Protein AF-M1ELS6-F1 (afdb_monomer_lite)

Secondary structure (DSSP, 8-state):
-HHHHHHHHHHHHHHHHHHHHHHHHHHHHHS-HHHHHHHHHHHHHHTTSS----HHHHHHHH-GGGSPPPHHHHHHHHHTTHHHHHHHHHHHHHHHHHHHHHHHHTT----S---TT---GGG-HHHHHHHHHHHHHHHHHHH-GGGHHHHHHHHHHHHHHHHH-HHHHHHHHHHTTPPPPPHHHHHHIIIIIHHHHHHHHHHHHHHHHHHHHHHHHHHTT-GGGS--

Organism: Mustela putorius furo (NCBI:txid9669)

Foldseek 3Di:
DPVVVVVVVVVVVVVVVVVVVVVVVVCPVVPPVVVVVLVVVLVCVLVVVDDDPDPVSVVQAPDQQQAFADPVVVVVCVVVVLVVLLVVLLVLLVVLLVVVVVCVVVPPPPPDDPPVLPLRNNVDVVSVVLSVVLVVLVVVNRRGVNSCVVNVVSSVVSSLCCQQPLSSVSSVCVVVVHDDDDSVVSNCCSNPVVVVVVVVVCCVPCVVVVVVVVVVVVVVVDPVVPPD

InterPro domains:
  IPR018732 Dpy-19/Dpy-19-like [PF10034] (4-228)
  IPR018732 Dpy-19/Dpy-19-like [PTHR31488] (3-228)

pLDDT: mean 77.69, std 12.91, range [38.34, 93.06]

Radius of gyration: 23.91 Å; chains: 1; bounding box: 49×48×74 Å

Sequence (228 aa):
GTFIAKIMKVINFYLVCTLTVTLNIIMKMFVPHRENGHMLKFLEVKFGLNMTKNFTMNWLLCQESLQAPSQDFFLRLTQSSLLPFYILVLIICFLSMMQVIFRRIGGKSLKETITLEDGRIGGRPEIIYHVIHTILLGSLAMVIEGLKYLWTPYVCMLAAFGVCSPELWMTLFKWLRLRTVHPVLLALILSMAVPTIIGLSLWKEFFPRLMTELMELQEFYDPDTVEL

Structure (mmCIF, N/CA/C/O backbone):
data_AF-M1ELS6-F1
#
_entry.id   AF-M1ELS6-F1
#
loop_
_atom_site.group_PDB
_atom_site.id
_atom_site.type_symbol
_atom_site.label_atom_id
_atom_site.label_alt_id
_atom_site.label_comp_id
_atom_site.label_asym_id
_atom_site.label_entity_id
_atom_site.label_seq_id
_atom_site.pdbx_PDB_ins_code
_atom_site.Cartn_x
_atom_site.Cartn_y
_atom_site.Cartn_z
_atom_site.occupancy
_atom_site.B_iso_or_equiv
_atom_site.auth_seq_id
_atom_site.auth_comp_id
_atom_site.auth_asym_id
_atom_site.auth_atom_id
_atom_site.pdbx_PDB_model_num
ATOM 1 N N . GLY A 1 1 ? -18.304 -28.435 24.000 1.00 55.16 1 GLY A N 1
ATOM 2 C CA . GLY A 1 1 ? -18.075 -27.446 22.921 1.00 55.16 1 GLY A CA 1
ATOM 3 C C . GLY A 1 1 ? -16.609 -27.197 22.560 1.00 55.16 1 GLY A C 1
ATOM 4 O O . GLY A 1 1 ? -16.319 -26.943 21.401 1.00 55.16 1 GLY A O 1
ATOM 5 N N . THR A 1 2 ? -15.660 -27.254 23.501 1.00 68.56 2 THR A N 1
ATOM 6 C CA . THR A 1 2 ? -14.260 -26.813 23.293 1.00 68.56 2 THR A CA 1
ATOM 7 C C . THR A 1 2 ? -13.366 -27.798 22.530 1.00 68.56 2 THR A C 1
ATOM 9 O O . THR A 1 2 ? -12.442 -27.368 21.841 1.00 68.56 2 THR A O 1
ATOM 12 N N . PHE A 1 3 ? -13.632 -29.105 22.616 1.00 69.25 3 PHE A N 1
ATOM 13 C CA . PHE A 1 3 ? -12.837 -30.138 21.938 1.00 69.25 3 PHE A CA 1
ATOM 14 C C . PHE A 1 3 ? -13.087 -30.170 20.423 1.00 69.25 3 PHE A C 1
ATOM 16 O O . PHE A 1 3 ? -12.142 -30.095 19.644 1.00 69.25 3 PHE A O 1
ATOM 23 N N . ILE A 1 4 ? -14.359 -30.140 20.009 1.00 74.00 4 ILE A N 1
ATOM 24 C CA . ILE A 1 4 ? -14.763 -30.068 18.594 1.00 74.00 4 ILE A CA 1
ATOM 25 C C . ILE A 1 4 ? -14.190 -28.808 17.927 1.00 74.00 4 ILE A C 1
ATOM 27 O O . ILE A 1 4 ? -13.657 -28.882 16.827 1.00 74.00 4 ILE A O 1
ATOM 31 N N . ALA A 1 5 ? -14.193 -27.662 18.617 1.00 69.88 5 ALA A N 1
ATOM 32 C CA . ALA A 1 5 ? -13.607 -26.425 18.096 1.00 69.88 5 ALA A CA 1
ATOM 33 C C . ALA A 1 5 ? -12.074 -26.492 17.927 1.00 69.88 5 ALA A C 1
ATOM 35 O O . ALA A 1 5 ? -11.528 -25.884 17.005 1.00 69.88 5 ALA A O 1
ATOM 36 N N . LYS A 1 6 ? -11.364 -27.224 18.798 1.00 73.00 6 LYS A N 1
ATOM 37 C CA . LYS A 1 6 ? -9.922 -27.477 18.636 1.00 73.00 6 LYS A CA 1
ATOM 38 C C . LYS A 1 6 ? -9.659 -28.420 17.463 1.00 73.00 6 LYS A C 1
ATOM 40 O O . LYS A 1 6 ? -8.789 -28.122 16.653 1.00 73.00 6 LYS A O 1
ATOM 45 N N . ILE A 1 7 ? -10.449 -29.485 17.330 1.00 79.94 7 ILE A N 1
ATOM 46 C CA . ILE A 1 7 ? -10.353 -30.424 16.207 1.00 79.94 7 ILE A CA 1
ATOM 47 C C . ILE A 1 7 ? -10.625 -29.719 14.877 1.00 79.94 7 ILE A C 1
ATOM 49 O O . ILE A 1 7 ? -9.824 -29.843 13.960 1.00 79.94 7 ILE A O 1
ATOM 53 N N . MET A 1 8 ? -11.668 -28.893 14.788 1.00 74.31 8 MET A N 1
ATOM 54 C CA . MET A 1 8 ? -11.986 -28.136 13.571 1.00 74.31 8 MET A CA 1
ATOM 55 C C . MET A 1 8 ? -10.859 -27.185 13.149 1.00 74.31 8 MET A C 1
ATOM 57 O O . MET A 1 8 ? -10.601 -27.040 11.960 1.00 74.31 8 MET A O 1
ATOM 61 N N . LYS A 1 9 ? -10.142 -26.564 14.097 1.00 73.62 9 LYS A N 1
ATOM 62 C CA . LYS A 1 9 ? -8.973 -25.722 13.782 1.00 73.62 9 LYS A CA 1
ATOM 63 C C . LYS A 1 9 ? -7.795 -26.533 13.259 1.00 73.62 9 LYS A C 1
ATOM 65 O O . LYS A 1 9 ? -7.118 -26.078 12.345 1.00 73.62 9 LYS A O 1
ATOM 70 N N . VAL A 1 10 ? -7.564 -27.714 13.827 1.00 78.62 10 VAL A N 1
ATOM 71 C CA . VAL A 1 10 ? -6.519 -28.634 13.366 1.00 78.62 10 VAL A CA 1
ATOM 72 C C . VAL A 1 10 ? -6.860 -29.149 11.969 1.00 78.62 10 VAL A C 1
ATOM 74 O O . VAL A 1 10 ? -6.021 -29.065 11.082 1.00 78.62 10 VAL A O 1
ATOM 77 N N . ILE A 1 11 ? -8.106 -29.570 11.735 1.00 84.50 11 ILE A N 1
ATOM 78 C CA . ILE A 1 11 ? -8.593 -29.982 10.413 1.00 84.50 11 ILE A CA 1
ATOM 79 C C . ILE A 1 11 ? -8.448 -28.841 9.406 1.00 84.50 11 ILE A C 1
ATOM 81 O O . ILE A 1 11 ? -7.937 -29.071 8.319 1.00 84.50 11 ILE A O 1
ATOM 85 N N . ASN A 1 12 ? -8.829 -27.611 9.763 1.00 76.69 12 ASN A N 1
ATOM 86 C CA . ASN A 1 12 ? -8.700 -26.465 8.864 1.00 76.69 12 ASN A CA 1
ATOM 87 C C . ASN A 1 12 ? -7.228 -26.144 8.553 1.00 76.69 12 ASN A C 1
ATOM 89 O O . ASN A 1 12 ? -6.883 -25.887 7.407 1.00 76.69 12 ASN A O 1
ATOM 93 N N . PHE A 1 13 ? -6.335 -26.231 9.545 1.00 79.62 13 PHE A N 1
ATOM 94 C CA . PHE A 1 13 ? -4.894 -26.081 9.329 1.00 79.62 13 PHE A CA 1
ATOM 95 C C . PHE A 1 13 ? -4.352 -27.145 8.366 1.00 79.62 13 PHE A C 1
ATOM 97 O O . PHE A 1 13 ? -3.697 -26.802 7.384 1.00 79.62 13 PHE A O 1
ATOM 104 N N . TYR A 1 14 ? -4.683 -28.420 8.595 1.00 75.31 14 TYR A N 1
ATOM 105 C CA . TYR A 1 14 ? -4.302 -29.500 7.689 1.00 75.31 14 TYR A CA 1
ATOM 106 C C . TYR A 1 14 ? -4.891 -29.292 6.298 1.00 75.31 14 TYR A C 1
ATOM 108 O O . TYR A 1 14 ? -4.162 -29.413 5.324 1.00 75.31 14 TYR A O 1
ATOM 116 N N . LEU A 1 15 ? -6.162 -28.917 6.174 1.00 82.56 15 LEU A N 1
ATOM 117 C CA . LEU A 1 15 ? -6.823 -28.699 4.890 1.00 82.56 15 LEU A CA 1
ATOM 118 C C . LEU A 1 15 ? -6.178 -27.550 4.109 1.00 82.56 15 LEU A C 1
ATOM 120 O O . LEU A 1 15 ? -5.892 -27.718 2.929 1.00 82.56 15 LEU A O 1
ATOM 124 N N . VAL A 1 16 ? -5.860 -26.429 4.762 1.00 78.31 16 VAL A N 1
ATOM 125 C CA . VAL A 1 16 ? -5.156 -25.296 4.141 1.00 78.31 16 VAL A CA 1
ATOM 126 C C . VAL A 1 16 ? -3.738 -25.687 3.723 1.00 78.31 16 VAL A C 1
ATOM 128 O O . VAL A 1 16 ? -3.328 -25.380 2.603 1.00 78.31 16 VAL A O 1
ATOM 131 N N . CYS A 1 17 ? -2.992 -26.402 4.569 1.00 69.25 17 CYS A N 1
ATOM 132 C CA . CYS A 1 17 ? -1.666 -26.908 4.212 1.00 69.25 17 CYS A CA 1
ATOM 133 C C . CYS A 1 17 ? -1.736 -27.878 3.030 1.00 69.25 17 CYS A C 1
ATOM 135 O O . CYS A 1 17 ? -0.978 -27.731 2.074 1.00 69.25 17 CYS A O 1
ATOM 137 N N . THR A 1 18 ? -2.675 -28.825 3.061 1.00 71.88 18 THR A N 1
ATOM 138 C CA . THR A 1 18 ? -2.852 -29.820 2.000 1.00 71.88 18 THR A CA 1
ATOM 139 C C . THR A 1 18 ? -3.245 -29.122 0.708 1.00 71.88 18 THR A C 1
ATOM 141 O O . THR A 1 18 ? -2.597 -29.338 -0.305 1.00 71.88 18 THR A O 1
ATOM 144 N N . LEU A 1 19 ? -4.208 -28.199 0.737 1.00 77.19 19 LEU A N 1
ATOM 145 C CA . LEU A 1 19 ? -4.619 -27.410 -0.423 1.00 77.19 19 LEU A CA 1
ATOM 146 C C . LEU A 1 19 ? -3.455 -26.592 -0.993 1.00 77.19 19 LEU A C 1
ATOM 148 O O . LEU A 1 19 ? -3.243 -26.612 -2.197 1.00 77.19 19 LEU A O 1
ATOM 152 N N . THR A 1 20 ? -2.652 -25.943 -0.149 1.00 68.88 20 THR A N 1
ATOM 153 C CA . THR A 1 20 ? -1.482 -25.161 -0.588 1.00 68.88 20 THR A CA 1
ATOM 154 C C . THR A 1 20 ? -0.424 -26.053 -1.241 1.00 68.88 20 THR A C 1
ATOM 156 O O . THR A 1 20 ? 0.114 -25.710 -2.290 1.00 68.88 20 THR A O 1
ATOM 159 N N . VAL A 1 21 ? -0.146 -27.226 -0.663 1.00 71.44 21 VAL A N 1
ATOM 160 C CA . VAL A 1 21 ? 0.780 -28.214 -1.238 1.00 71.44 21 VAL A CA 1
ATOM 161 C C . VAL A 1 21 ? 0.231 -28.769 -2.549 1.00 71.44 21 VAL A C 1
ATOM 163 O O . VAL A 1 21 ? 0.969 -28.856 -3.524 1.00 71.44 21 VAL A O 1
ATOM 166 N N . THR A 1 22 ? -1.063 -29.079 -2.608 1.00 69.88 22 THR A N 1
ATOM 167 C CA . THR A 1 22 ? -1.709 -29.614 -3.812 1.00 69.88 22 THR A CA 1
ATOM 168 C C . THR A 1 22 ? -1.722 -28.565 -4.918 1.00 69.88 22 THR A C 1
ATOM 170 O O . THR A 1 22 ? -1.345 -28.874 -6.037 1.00 69.88 22 THR A O 1
ATOM 173 N N . LEU A 1 23 ? -2.043 -27.305 -4.608 1.00 66.56 23 LEU A N 1
ATOM 174 C CA . LEU A 1 23 ? -1.960 -26.183 -5.544 1.00 66.56 23 LEU A CA 1
ATOM 175 C C . LEU A 1 23 ? -0.523 -25.932 -6.011 1.00 66.56 23 LEU A C 1
ATOM 177 O O . LEU A 1 23 ? -0.322 -25.668 -7.187 1.00 66.56 23 LEU A O 1
ATOM 181 N N . ASN A 1 24 ? 0.481 -26.064 -5.140 1.00 67.94 24 ASN A N 1
ATOM 182 C CA . ASN A 1 24 ? 1.895 -25.967 -5.517 1.00 67.94 24 ASN A CA 1
ATOM 183 C C . ASN A 1 24 ? 2.321 -27.126 -6.439 1.00 67.94 24 ASN A C 1
ATOM 185 O O . ASN A 1 24 ? 3.054 -26.915 -7.399 1.00 67.94 24 ASN A O 1
ATOM 189 N N . ILE A 1 25 ? 1.842 -28.348 -6.190 1.00 68.38 25 ILE A N 1
ATOM 190 C CA . ILE A 1 25 ? 2.098 -29.514 -7.049 1.00 68.38 25 ILE A CA 1
ATOM 191 C C . ILE A 1 25 ? 1.374 -29.367 -8.392 1.00 68.38 25 ILE A C 1
ATOM 193 O O . ILE A 1 25 ? 1.985 -29.596 -9.428 1.00 68.38 25 ILE A O 1
ATOM 197 N N . ILE A 1 26 ? 0.116 -28.927 -8.390 1.00 67.62 26 ILE A N 1
ATOM 198 C CA . ILE A 1 26 ? -0.685 -28.659 -9.591 1.00 67.62 26 ILE A CA 1
ATOM 199 C C . ILE A 1 26 ? -0.048 -27.528 -10.403 1.00 67.62 26 ILE A C 1
ATOM 201 O O . ILE A 1 26 ? 0.166 -27.700 -11.594 1.00 67.62 26 ILE A O 1
ATOM 205 N N . MET A 1 27 ? 0.361 -26.422 -9.775 1.00 57.31 27 MET A N 1
ATOM 206 C CA . MET A 1 27 ? 1.152 -25.363 -10.417 1.00 57.31 27 MET A CA 1
ATOM 207 C C . MET A 1 27 ? 2.430 -25.929 -11.041 1.00 57.31 27 MET A C 1
ATOM 209 O O . MET A 1 27 ? 2.719 -25.647 -12.194 1.00 57.31 27 MET A O 1
ATOM 213 N N . LYS A 1 28 ? 3.170 -26.786 -10.328 1.00 54.34 28 LYS A N 1
ATOM 214 C CA . LYS A 1 28 ? 4.371 -27.458 -10.859 1.00 54.34 28 LYS A CA 1
ATOM 215 C C . LYS A 1 28 ? 4.081 -28.492 -11.957 1.00 54.34 28 LYS A C 1
ATOM 217 O O . LYS A 1 28 ? 5.010 -28.858 -12.671 1.00 54.34 28 LYS A O 1
ATOM 222 N N . MET A 1 29 ? 2.844 -28.979 -12.066 1.00 54.88 29 MET A N 1
ATOM 223 C CA . MET A 1 29 ? 2.403 -29.961 -13.062 1.00 54.88 29 MET A CA 1
ATOM 224 C C . MET A 1 29 ? 1.852 -29.292 -14.329 1.00 54.88 29 MET A C 1
ATOM 226 O O . MET A 1 29 ? 2.090 -29.790 -15.423 1.00 54.88 29 MET A O 1
ATOM 230 N N . PHE A 1 30 ? 1.145 -28.165 -14.187 1.00 50.22 30 PHE A N 1
ATOM 231 C CA . PHE A 1 30 ? 0.595 -27.376 -15.295 1.00 50.22 30 PHE A CA 1
ATOM 232 C C . PHE A 1 30 ? 1.597 -26.363 -15.866 1.00 50.22 30 PHE A C 1
ATOM 234 O O . PHE A 1 30 ? 1.531 -26.057 -17.053 1.00 50.22 30 PHE A O 1
ATOM 241 N N . VAL A 1 31 ? 2.540 -25.867 -15.058 1.00 45.44 31 VAL A N 1
ATOM 242 C CA . VAL A 1 31 ? 3.653 -25.023 -15.516 1.00 45.44 31 VAL A CA 1
ATOM 243 C C . VAL A 1 31 ? 4.850 -25.933 -15.810 1.00 45.44 31 VAL A C 1
ATOM 245 O O . VAL A 1 31 ? 5.356 -26.569 -14.881 1.00 45.44 31 VAL A O 1
ATOM 248 N N . PRO A 1 32 ? 5.330 -26.033 -17.064 1.00 47.25 32 PRO A N 1
ATOM 249 C CA . PRO A 1 32 ? 6.429 -26.921 -17.424 1.00 47.25 32 PRO A CA 1
ATOM 250 C C . PRO A 1 32 ? 7.648 -26.703 -16.515 1.00 47.25 32 PRO A C 1
ATOM 252 O O . PRO A 1 32 ? 8.222 -25.617 -16.455 1.00 47.25 32 PRO A O 1
ATOM 255 N N . HIS A 1 33 ? 8.093 -27.763 -15.829 1.00 45.81 33 HIS A N 1
ATOM 256 C CA . HIS A 1 33 ? 9.230 -27.753 -14.893 1.00 45.81 33 HIS A CA 1
ATOM 257 C C . HIS A 1 33 ? 10.541 -27.195 -15.495 1.00 45.81 33 HIS A C 1
ATOM 259 O O . HIS A 1 33 ? 11.435 -26.780 -14.758 1.00 45.81 33 HIS A O 1
ATOM 265 N N . ARG A 1 34 ? 10.644 -27.129 -16.832 1.00 50.06 34 ARG A N 1
ATOM 266 C CA . ARG A 1 34 ? 11.773 -26.521 -17.544 1.00 50.06 34 ARG A CA 1
ATOM 267 C C . ARG A 1 34 ? 11.864 -24.999 -17.390 1.00 50.06 34 ARG A C 1
ATOM 269 O O . ARG A 1 34 ? 12.977 -24.506 -17.444 1.00 50.06 34 ARG A O 1
ATOM 276 N N . GLU A 1 35 ? 10.782 -24.259 -17.146 1.00 53.81 35 GLU A N 1
ATOM 277 C CA . GLU A 1 35 ? 10.837 -22.784 -17.036 1.00 53.81 35 GLU A CA 1
ATOM 278 C C . GLU A 1 35 ? 11.0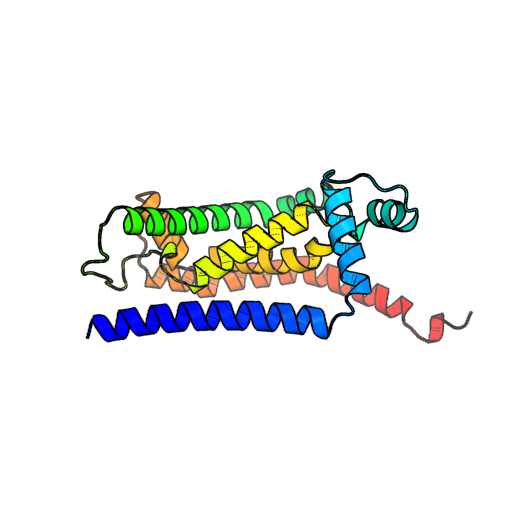95 -22.298 -15.596 1.00 53.81 35 GLU A C 1
ATOM 280 O O . GLU A 1 35 ? 11.860 -21.358 -15.369 1.00 53.81 35 GLU A O 1
ATOM 285 N N . ASN A 1 36 ? 10.572 -23.005 -14.588 1.00 54.25 36 ASN A N 1
ATOM 286 C CA . ASN A 1 36 ? 10.741 -22.635 -13.174 1.00 54.25 36 ASN A CA 1
ATOM 287 C C . ASN A 1 36 ? 12.193 -22.758 -12.676 1.00 54.25 36 ASN A C 1
ATOM 289 O O . ASN A 1 36 ? 12.622 -21.979 -11.824 1.00 54.25 36 ASN A O 1
ATOM 293 N N . GLY A 1 37 ? 12.972 -23.699 -13.226 1.00 60.31 37 GLY A N 1
ATOM 294 C CA . GLY A 1 37 ? 14.404 -23.809 -12.928 1.00 60.31 37 GLY A CA 1
ATOM 295 C C . GLY A 1 37 ? 15.190 -22.572 -13.370 1.00 60.31 37 GLY A C 1
ATOM 296 O O . GLY A 1 37 ? 16.119 -22.155 -12.683 1.00 60.31 37 GLY A O 1
ATOM 297 N N . HIS A 1 38 ? 14.781 -21.935 -14.471 1.00 65.38 38 HIS A N 1
ATOM 298 C CA . HIS A 1 38 ? 15.398 -20.697 -14.943 1.00 65.38 38 HIS A CA 1
ATOM 299 C C . HIS A 1 38 ? 15.017 -19.508 -14.063 1.00 65.38 38 HIS A C 1
ATOM 301 O O . HIS A 1 38 ? 15.884 -18.691 -13.774 1.00 65.38 38 HIS A O 1
ATOM 307 N N . MET A 1 39 ? 13.770 -19.435 -13.583 1.00 67.06 39 MET A N 1
ATOM 308 C CA . MET A 1 39 ? 13.312 -18.338 -12.726 1.00 67.06 39 MET A CA 1
ATOM 309 C C . MET A 1 39 ? 13.925 -18.390 -11.317 1.00 67.06 39 MET A C 1
ATOM 311 O O . MET A 1 39 ? 14.357 -17.366 -10.790 1.00 67.06 39 MET A O 1
ATOM 315 N N . LEU A 1 40 ? 14.022 -19.583 -10.719 1.00 68.00 40 LEU A N 1
ATOM 316 C CA . LEU A 1 40 ? 14.667 -19.766 -9.415 1.00 68.00 40 LEU A CA 1
ATOM 317 C C . LEU A 1 40 ? 16.176 -19.507 -9.502 1.00 68.00 40 LEU A C 1
ATOM 319 O O . LEU A 1 40 ? 16.725 -18.785 -8.678 1.00 68.00 40 LEU A O 1
ATOM 323 N N . LYS A 1 41 ? 16.833 -20.009 -10.553 1.00 72.38 41 LYS A N 1
ATOM 324 C CA . LYS A 1 41 ? 18.253 -19.743 -10.807 1.00 72.38 41 LYS A CA 1
ATOM 325 C C . LYS A 1 41 ? 18.512 -18.274 -11.160 1.00 72.38 41 LYS A C 1
ATOM 327 O O . LYS A 1 41 ? 19.555 -17.739 -10.810 1.00 72.38 41 LYS A O 1
ATOM 332 N N . PHE A 1 42 ? 17.560 -17.596 -11.799 1.00 74.94 42 PHE A N 1
ATOM 333 C CA . PHE A 1 42 ? 17.594 -16.145 -11.981 1.00 74.94 42 PHE A CA 1
ATOM 334 C C . PHE A 1 42 ? 17.519 -15.409 -10.636 1.00 74.94 42 PHE A C 1
ATOM 336 O O . PHE A 1 42 ? 18.338 -14.530 -10.393 1.00 74.94 42 PHE A O 1
ATOM 343 N N . LEU A 1 43 ? 16.599 -15.791 -9.741 1.00 72.12 43 LEU A N 1
ATOM 344 C CA . LEU A 1 43 ? 16.503 -15.229 -8.388 1.00 72.12 43 LEU A CA 1
ATOM 345 C C . LEU A 1 43 ? 17.783 -15.472 -7.579 1.00 72.12 43 LEU A C 1
ATOM 347 O O . LEU A 1 43 ? 18.285 -14.540 -6.961 1.00 72.12 43 LEU A O 1
ATOM 351 N N . GLU A 1 44 ? 18.347 -16.682 -7.617 1.00 76.50 44 GLU A N 1
ATOM 352 C CA . GLU A 1 44 ? 19.621 -16.997 -6.958 1.00 76.50 44 GLU A CA 1
ATOM 353 C C . GLU A 1 44 ? 20.748 -16.078 -7.429 1.00 76.50 44 GLU A C 1
ATOM 355 O O . GLU A 1 44 ? 21.473 -15.525 -6.606 1.00 76.50 44 GLU A O 1
ATOM 360 N N . VAL A 1 45 ? 20.878 -15.885 -8.745 1.00 82.62 45 VAL A N 1
ATOM 361 C CA . VAL A 1 45 ? 21.909 -15.005 -9.306 1.00 82.62 45 VAL A CA 1
ATOM 362 C C . VAL A 1 45 ? 21.627 -13.546 -8.957 1.00 82.62 45 VAL A C 1
ATOM 364 O O . VAL A 1 45 ? 22.538 -12.820 -8.568 1.00 82.62 45 VAL A O 1
ATOM 367 N N . LYS A 1 46 ? 20.365 -13.116 -9.018 1.00 78.94 46 LYS A N 1
ATOM 368 C CA . LYS A 1 46 ? 19.959 -11.750 -8.683 1.00 78.94 46 LYS A CA 1
ATOM 369 C C . LYS A 1 46 ? 20.203 -11.396 -7.214 1.00 78.94 46 LYS A C 1
ATOM 371 O O . LYS A 1 46 ? 20.590 -10.271 -6.918 1.00 78.94 46 LYS A O 1
ATOM 376 N N . PHE A 1 47 ? 20.006 -12.346 -6.303 1.00 76.56 47 PHE A N 1
ATOM 377 C CA . PHE A 1 47 ? 20.326 -12.190 -4.882 1.00 76.56 47 PHE A CA 1
ATOM 378 C C . PHE A 1 47 ? 21.804 -12.468 -4.557 1.00 76.56 47 PHE A C 1
ATOM 380 O O . PHE A 1 47 ? 22.189 -12.396 -3.392 1.00 76.56 47 PHE A O 1
ATOM 387 N N . GLY A 1 48 ? 22.639 -12.785 -5.554 1.00 78.69 48 GLY A N 1
ATOM 388 C CA . GLY A 1 48 ? 24.067 -13.060 -5.366 1.00 78.69 48 GLY A CA 1
ATOM 389 C C . GLY A 1 48 ? 24.372 -14.385 -4.661 1.00 78.69 48 GLY A C 1
ATOM 390 O O . GLY A 1 48 ? 25.494 -14.597 -4.212 1.00 78.69 48 GLY A O 1
ATOM 391 N N . LEU A 1 49 ? 23.391 -15.286 -4.560 1.00 75.44 49 LEU A N 1
ATOM 392 C CA . LEU A 1 49 ? 23.542 -16.616 -3.961 1.00 75.44 49 LEU A CA 1
ATOM 393 C C . LEU A 1 49 ? 24.273 -17.591 -4.895 1.00 75.44 49 LEU A C 1
ATOM 395 O O . LEU A 1 49 ? 24.765 -18.624 -4.446 1.00 75.44 49 LEU A O 1
ATOM 399 N N . ASN A 1 50 ? 24.334 -17.278 -6.191 1.00 76.69 50 ASN A N 1
ATOM 400 C CA . ASN A 1 50 ? 24.967 -18.111 -7.206 1.00 76.69 50 ASN A CA 1
ATOM 401 C C . ASN A 1 50 ? 25.549 -17.248 -8.337 1.00 76.69 50 ASN A C 1
ATOM 403 O O . ASN A 1 50 ? 25.004 -16.199 -8.666 1.00 76.69 50 ASN A O 1
ATOM 407 N N . MET A 1 51 ? 26.634 -17.697 -8.969 1.00 73.69 51 MET A N 1
ATOM 408 C CA . MET A 1 51 ? 27.244 -17.015 -10.116 1.00 73.69 51 MET A CA 1
ATOM 409 C C . MET A 1 51 ? 26.951 -17.790 -11.399 1.00 73.69 51 MET A C 1
ATOM 411 O O . MET A 1 51 ? 27.153 -19.001 -11.469 1.00 73.69 51 MET A O 1
ATOM 415 N N . THR A 1 52 ? 26.499 -17.096 -12.445 1.00 78.88 52 THR A N 1
ATOM 416 C CA . THR A 1 52 ? 26.166 -17.714 -13.735 1.00 78.88 52 THR A CA 1
ATOM 417 C C . THR A 1 52 ? 27.046 -17.180 -14.859 1.00 78.88 52 THR A C 1
ATOM 419 O O . THR A 1 52 ? 27.325 -15.989 -14.947 1.00 78.88 52 THR A O 1
ATOM 422 N N . LYS A 1 53 ? 27.473 -18.076 -15.753 1.00 76.81 53 LYS A N 1
ATOM 423 C CA . LYS A 1 53 ? 28.131 -17.720 -17.022 1.00 76.81 53 LYS A CA 1
ATOM 424 C C . LYS A 1 53 ? 27.158 -17.751 -18.208 1.00 76.81 53 LYS A C 1
ATOM 426 O O . LYS A 1 53 ? 27.569 -17.550 -19.345 1.00 76.81 53 LYS A O 1
ATOM 431 N N . ASN A 1 54 ? 25.876 -18.029 -17.958 1.00 82.69 54 ASN A N 1
ATOM 432 C CA . ASN A 1 54 ? 24.871 -18.134 -19.011 1.00 82.69 54 ASN A CA 1
ATOM 433 C C . ASN A 1 54 ? 24.505 -16.747 -19.542 1.00 82.69 54 ASN A C 1
ATOM 435 O O . ASN A 1 54 ? 23.956 -15.928 -18.802 1.00 82.69 54 ASN A O 1
ATOM 439 N N . PHE A 1 55 ? 24.726 -16.531 -20.841 1.00 84.00 55 PHE A N 1
ATOM 440 C CA . PHE A 1 55 ? 24.378 -15.285 -21.526 1.00 84.00 55 PHE A CA 1
ATOM 441 C C . PHE A 1 55 ? 22.917 -14.880 -21.287 1.00 84.00 55 PHE A C 1
ATOM 443 O O . PHE A 1 55 ? 22.660 -13.755 -20.885 1.00 84.00 55 PHE A O 1
ATOM 450 N N . THR A 1 56 ? 21.970 -15.814 -21.420 1.00 81.19 56 THR A N 1
ATOM 451 C CA . THR A 1 56 ? 20.535 -15.557 -21.206 1.00 81.19 56 THR A CA 1
ATOM 452 C C . THR A 1 56 ? 20.219 -15.033 -19.802 1.00 81.19 56 THR A C 1
ATOM 454 O O . THR A 1 56 ? 19.353 -14.182 -19.650 1.00 81.19 56 THR A O 1
ATOM 457 N N . MET A 1 57 ? 20.919 -15.503 -18.764 1.00 80.81 57 MET A N 1
ATOM 458 C CA . MET A 1 57 ? 20.706 -15.008 -17.398 1.00 80.81 57 MET A CA 1
ATOM 459 C C . MET A 1 57 ? 21.301 -13.621 -17.194 1.00 80.81 57 MET A C 1
ATOM 461 O O . MET A 1 57 ? 20.649 -12.777 -16.592 1.00 80.81 57 MET A O 1
ATOM 465 N N . ASN A 1 58 ? 22.497 -13.374 -17.729 1.00 82.94 58 ASN A N 1
ATOM 466 C CA . ASN A 1 58 ? 23.114 -12.050 -17.672 1.00 82.94 58 ASN A CA 1
ATOM 467 C C . ASN A 1 58 ? 22.292 -11.020 -18.457 1.00 82.94 58 ASN A C 1
ATOM 469 O O . ASN A 1 58 ? 22.093 -9.908 -17.986 1.00 82.94 58 ASN A O 1
ATOM 473 N N . TRP A 1 59 ? 21.733 -11.422 -19.599 1.00 83.69 59 TRP A N 1
ATOM 474 C CA . TRP A 1 59 ? 20.781 -10.621 -20.361 1.00 83.69 59 TRP A CA 1
ATOM 475 C C . TRP A 1 59 ? 19.530 -10.270 -19.540 1.00 83.69 59 TRP A C 1
ATOM 477 O O . TRP A 1 59 ? 19.178 -9.099 -19.438 1.00 83.69 59 TRP A O 1
ATOM 487 N N . LEU A 1 60 ? 18.895 -11.258 -18.894 1.00 80.38 60 LEU A N 1
ATOM 488 C CA . LEU A 1 60 ? 17.710 -11.038 -18.051 1.00 80.38 60 LEU A CA 1
ATOM 489 C C . LEU A 1 60 ? 17.983 -10.113 -16.855 1.00 80.38 60 LEU A C 1
ATOM 491 O O . LEU A 1 60 ? 17.090 -9.385 -16.438 1.00 80.38 60 LEU A O 1
ATOM 495 N N . LEU A 1 61 ? 19.197 -10.122 -16.296 1.00 81.69 61 LEU A N 1
ATOM 496 C CA . LEU A 1 61 ? 19.583 -9.205 -15.214 1.00 81.69 61 LEU A CA 1
ATOM 497 C C . LEU A 1 61 ? 19.718 -7.757 -15.695 1.00 81.69 61 LEU A C 1
ATOM 499 O O . LEU A 1 61 ? 19.457 -6.839 -14.922 1.00 81.69 61 LEU A O 1
ATOM 503 N N . CYS A 1 62 ? 20.096 -7.554 -16.959 1.00 83.31 62 CYS A N 1
ATOM 504 C CA . CYS A 1 62 ? 20.174 -6.230 -17.571 1.00 83.31 62 CYS A CA 1
ATOM 505 C C . CYS A 1 62 ? 18.812 -5.702 -18.040 1.00 83.31 62 CYS A C 1
ATOM 507 O O . CYS A 1 62 ? 18.697 -4.512 -18.316 1.00 83.31 62 CYS A O 1
ATOM 509 N N . GLN A 1 63 ? 17.779 -6.540 -18.121 1.00 85.00 63 GLN A N 1
ATOM 510 C CA . GLN A 1 63 ? 16.453 -6.110 -18.553 1.00 85.00 63 GLN A CA 1
ATOM 511 C C . GLN A 1 63 ? 15.825 -5.149 -17.534 1.00 85.00 63 GLN A C 1
ATOM 513 O O . GLN A 1 63 ? 15.630 -5.519 -16.379 1.00 85.00 63 GLN A O 1
ATOM 518 N N . GLU A 1 64 ? 15.445 -3.946 -17.971 1.00 81.69 64 GLU A N 1
ATOM 519 C CA . GLU A 1 64 ? 14.927 -2.868 -17.107 1.00 81.69 64 GLU A CA 1
ATOM 520 C C . GLU A 1 64 ? 13.770 -3.320 -16.204 1.00 81.69 64 GLU A C 1
ATOM 522 O O . GLU A 1 64 ? 13.809 -3.133 -14.993 1.00 81.69 64 GLU A O 1
ATOM 527 N N . SER A 1 65 ? 12.787 -4.053 -16.740 1.00 80.00 65 SER A N 1
ATOM 528 C CA . SER A 1 65 ? 11.650 -4.562 -15.954 1.00 80.00 65 SER A CA 1
ATOM 529 C C . SER A 1 65 ? 12.042 -5.537 -14.838 1.00 80.00 65 SER A C 1
ATOM 531 O O . SER A 1 65 ? 11.242 -5.819 -13.949 1.00 80.00 65 SER A O 1
ATOM 533 N N . LEU A 1 66 ? 13.239 -6.114 -14.902 1.00 81.19 66 LEU A N 1
ATOM 534 C CA . LEU A 1 66 ? 13.775 -7.039 -13.915 1.00 81.19 66 LEU A CA 1
ATOM 535 C C . LEU A 1 66 ? 14.862 -6.401 -13.050 1.00 81.19 66 LEU A C 1
ATOM 537 O O . LEU A 1 66 ? 15.347 -7.076 -12.145 1.00 81.19 66 LEU A O 1
ATOM 541 N N . GLN A 1 67 ? 15.218 -5.137 -13.260 1.00 84.12 67 GLN A N 1
ATOM 542 C CA . GLN A 1 67 ? 16.108 -4.399 -12.369 1.00 84.12 67 GLN A CA 1
ATOM 543 C C . GLN A 1 67 ? 15.355 -3.881 -11.140 1.00 84.12 67 GLN A C 1
ATOM 545 O O . GLN A 1 67 ? 14.154 -4.104 -10.995 1.00 84.12 67 GLN A O 1
ATOM 550 N N . ALA A 1 68 ? 16.068 -3.253 -10.208 1.00 82.44 68 ALA A N 1
ATOM 551 C CA . ALA A 1 68 ? 15.427 -2.543 -9.110 1.00 82.44 68 ALA A CA 1
ATOM 552 C C . ALA A 1 68 ? 14.749 -1.264 -9.642 1.00 82.44 68 ALA A C 1
ATOM 554 O O . ALA A 1 68 ? 15.287 -0.632 -10.551 1.00 82.44 68 ALA A O 1
ATOM 555 N N . PRO A 1 69 ? 13.596 -0.861 -9.081 1.00 84.50 69 PRO A N 1
ATOM 556 C CA . PRO A 1 69 ? 12.891 0.339 -9.514 1.00 84.50 69 PRO A CA 1
ATOM 557 C C . PRO A 1 69 ? 13.753 1.599 -9.368 1.00 84.50 69 PRO A C 1
ATOM 559 O O . PRO A 1 69 ? 14.463 1.781 -8.376 1.00 84.50 69 PRO A O 1
ATOM 562 N N . SER A 1 70 ? 13.635 2.498 -10.346 1.00 86.56 70 SER A N 1
ATOM 563 C CA . SER A 1 70 ? 14.352 3.775 -10.374 1.00 86.56 70 SER A CA 1
ATOM 564 C C . SER A 1 70 ? 13.948 4.722 -9.235 1.00 86.56 70 SER A C 1
ATOM 566 O O . SER A 1 70 ? 12.825 4.693 -8.725 1.00 86.56 70 SER A O 1
ATOM 568 N N . GLN A 1 71 ? 14.854 5.624 -8.846 1.00 86.94 71 GLN A N 1
ATOM 569 C CA . GLN A 1 71 ? 14.574 6.628 -7.810 1.00 86.94 71 GLN A CA 1
ATOM 570 C C . GLN A 1 71 ? 13.450 7.595 -8.216 1.00 86.94 71 GLN A C 1
ATOM 572 O O . GLN A 1 71 ? 12.637 7.979 -7.374 1.00 86.94 71 GLN A O 1
ATOM 577 N N . ASP A 1 72 ? 13.336 7.912 -9.509 1.00 87.81 72 ASP A N 1
ATOM 578 C CA . ASP A 1 72 ? 12.289 8.783 -10.059 1.00 87.81 72 ASP A CA 1
ATOM 579 C C . ASP A 1 72 ? 10.879 8.237 -9.829 1.00 87.81 72 ASP A C 1
ATOM 581 O O . ASP A 1 72 ? 9.907 8.989 -9.715 1.00 87.81 72 ASP A O 1
ATOM 585 N N . PHE A 1 73 ? 10.734 6.911 -9.768 1.00 86.00 73 PHE A N 1
ATOM 586 C CA . PHE A 1 73 ? 9.467 6.286 -9.414 1.00 86.00 73 PHE A CA 1
ATOM 587 C C . PHE A 1 73 ? 9.050 6.650 -7.982 1.00 86.00 73 PHE A C 1
ATOM 589 O O . PHE A 1 73 ? 7.934 7.129 -7.780 1.00 86.00 73 PHE A O 1
ATOM 596 N N . PHE A 1 74 ? 9.950 6.515 -7.003 1.00 85.75 74 PHE A N 1
ATOM 597 C CA . PHE A 1 74 ? 9.670 6.876 -5.607 1.00 85.75 74 PHE A CA 1
ATOM 598 C C . PHE A 1 74 ? 9.500 8.382 -5.409 1.00 85.75 74 PHE A C 1
ATOM 600 O O . PHE A 1 74 ? 8.652 8.795 -4.616 1.00 85.75 74 PHE A O 1
ATOM 607 N N . LEU A 1 75 ? 10.262 9.201 -6.140 1.00 88.00 75 LEU A N 1
ATOM 608 C CA . LEU A 1 75 ? 10.130 10.658 -6.121 1.00 88.00 75 LEU A CA 1
ATOM 609 C C . LEU A 1 75 ? 8.729 11.091 -6.550 1.00 88.00 75 LEU A C 1
ATOM 611 O O . LEU A 1 75 ? 8.062 11.810 -5.809 1.00 88.00 75 LEU A O 1
ATOM 615 N N . ARG A 1 76 ? 8.240 10.576 -7.685 1.00 88.69 76 ARG A N 1
ATOM 616 C CA . ARG A 1 76 ? 6.874 10.845 -8.162 1.00 88.69 76 ARG A CA 1
ATOM 617 C C . ARG A 1 76 ? 5.819 10.389 -7.156 1.00 88.69 76 ARG A C 1
ATOM 619 O O . ARG A 1 76 ? 4.911 11.147 -6.828 1.00 88.69 76 ARG A O 1
ATOM 626 N N . LEU A 1 77 ? 5.977 9.187 -6.599 1.00 86.06 77 LEU A N 1
ATOM 627 C CA . LEU A 1 77 ? 5.057 8.637 -5.597 1.00 86.06 77 LEU A CA 1
ATOM 628 C C . LEU A 1 77 ? 5.027 9.455 -4.292 1.00 86.06 77 LEU A C 1
ATOM 630 O O . LEU A 1 77 ? 3.990 9.549 -3.632 1.00 86.06 77 LEU A O 1
ATOM 634 N N . THR A 1 78 ? 6.164 10.044 -3.919 1.00 88.00 78 THR A N 1
ATOM 635 C CA . THR A 1 78 ? 6.301 10.916 -2.745 1.00 88.00 78 THR A CA 1
ATOM 636 C C . THR A 1 78 ? 5.742 12.307 -3.013 1.00 88.00 78 THR A C 1
ATOM 638 O O . THR A 1 78 ? 5.067 12.858 -2.149 1.00 88.00 78 THR A O 1
ATOM 641 N N . GLN A 1 79 ? 5.958 12.857 -4.211 1.00 87.44 79 GLN A N 1
ATOM 642 C CA . GLN A 1 79 ? 5.434 14.160 -4.622 1.00 87.44 79 GLN A CA 1
ATOM 643 C C . GLN A 1 79 ? 3.902 14.174 -4.634 1.00 87.44 79 GLN A C 1
ATOM 645 O O . GLN A 1 79 ? 3.291 15.124 -4.153 1.00 87.44 79 GLN A O 1
ATOM 650 N N . SER A 1 80 ? 3.270 13.084 -5.073 1.00 84.06 80 SER A N 1
ATOM 651 C CA . SER A 1 80 ? 1.817 12.900 -4.958 1.00 84.06 80 SER A CA 1
ATOM 652 C C . SER A 1 80 ? 1.338 12.634 -3.521 1.00 84.06 80 SER A C 1
ATOM 654 O O . SER A 1 80 ? 0.162 12.358 -3.315 1.00 84.06 80 SER A O 1
ATOM 656 N N . SER A 1 81 ? 2.231 12.650 -2.522 1.00 86.62 81 SER A N 1
ATOM 657 C CA . SER A 1 81 ? 1.982 12.287 -1.115 1.00 86.62 81 SER A CA 1
ATOM 658 C C . SER A 1 81 ? 1.461 10.859 -0.888 1.00 86.62 81 SER A C 1
ATOM 660 O O . SER A 1 81 ? 1.254 10.446 0.251 1.00 86.62 81 SER A O 1
ATOM 662 N N . LEU A 1 82 ? 1.309 10.053 -1.938 1.00 89.94 82 LEU A N 1
ATOM 663 C CA . LEU A 1 82 ? 0.750 8.709 -1.852 1.00 89.94 82 LEU A CA 1
ATOM 664 C C . LEU A 1 82 ? 1.652 7.775 -1.038 1.00 89.94 82 LEU A C 1
ATOM 666 O O . LEU A 1 82 ? 1.177 7.074 -0.146 1.00 89.94 82 LEU A O 1
ATOM 670 N N . LEU A 1 83 ? 2.958 7.791 -1.318 1.00 89.31 83 LEU A N 1
ATOM 671 C CA . LEU A 1 83 ? 3.930 6.946 -0.626 1.00 89.31 83 LEU A CA 1
ATOM 672 C C . LEU A 1 83 ? 4.023 7.228 0.885 1.00 89.31 83 LEU A C 1
ATOM 674 O O . LEU A 1 83 ? 3.914 6.267 1.649 1.00 89.31 83 LEU A O 1
ATOM 678 N N . PRO A 1 84 ? 4.188 8.483 1.359 1.00 89.88 84 PRO A N 1
ATOM 679 C CA . PRO A 1 84 ? 4.251 8.746 2.796 1.00 89.88 84 PRO A CA 1
ATOM 680 C C . PRO A 1 84 ? 2.948 8.374 3.517 1.00 89.88 84 PRO A C 1
ATOM 682 O O . PRO A 1 84 ? 3.008 7.789 4.600 1.00 89.88 84 PRO A O 1
ATOM 685 N N . PHE A 1 85 ? 1.780 8.623 2.912 1.00 90.69 85 PHE A N 1
ATOM 686 C CA . PHE A 1 85 ? 0.499 8.192 3.483 1.00 90.69 85 PHE A CA 1
ATOM 687 C C . PHE A 1 85 ? 0.380 6.667 3.554 1.00 90.69 85 PHE A C 1
ATOM 689 O O . PHE A 1 85 ? 0.009 6.128 4.596 1.00 90.69 85 PHE A O 1
ATOM 696 N N . TYR A 1 86 ? 0.740 5.958 2.485 1.00 92.56 86 TYR A N 1
ATOM 697 C CA . TYR A 1 86 ? 0.757 4.497 2.469 1.00 92.56 86 TYR A CA 1
ATOM 698 C C . TYR A 1 86 ? 1.666 3.919 3.562 1.00 92.56 86 TYR A C 1
ATOM 700 O O . TYR A 1 86 ? 1.241 3.032 4.303 1.00 92.56 86 TYR A O 1
ATOM 708 N N . ILE A 1 87 ? 2.891 4.439 3.706 1.00 91.81 87 ILE A N 1
ATOM 709 C CA . ILE A 1 87 ? 3.837 3.988 4.737 1.00 91.81 87 ILE A CA 1
ATOM 710 C C . ILE A 1 87 ? 3.251 4.220 6.134 1.00 91.81 87 ILE A C 1
ATOM 712 O O . ILE A 1 87 ? 3.311 3.326 6.978 1.00 91.81 87 ILE A O 1
ATOM 716 N N . LEU A 1 88 ? 2.637 5.380 6.376 1.00 92.25 88 LEU A N 1
ATOM 717 C CA . LEU A 1 88 ? 1.999 5.698 7.653 1.00 92.25 88 LEU A CA 1
ATOM 718 C C . LEU A 1 88 ? 0.869 4.713 7.987 1.00 92.25 88 LEU A C 1
ATOM 720 O O . LEU A 1 88 ? 0.841 4.155 9.086 1.00 92.25 88 LEU A O 1
ATOM 724 N N . VAL A 1 89 ? -0.026 4.446 7.033 1.00 93.06 89 VAL A N 1
ATOM 725 C CA . VAL A 1 89 ? -1.129 3.485 7.200 1.00 93.06 89 VAL A CA 1
ATOM 726 C C . VAL A 1 89 ? -0.590 2.078 7.453 1.00 93.06 89 VAL A C 1
ATOM 728 O O . VAL A 1 89 ? -1.058 1.389 8.362 1.00 93.06 89 VAL A O 1
ATOM 731 N N . LEU A 1 90 ? 0.436 1.666 6.706 1.00 92.56 90 LEU A N 1
ATOM 732 C CA . LEU A 1 90 ? 1.080 0.369 6.878 1.00 92.56 90 LEU A CA 1
ATOM 733 C C . LEU A 1 90 ? 1.692 0.218 8.275 1.00 92.56 90 LEU A C 1
ATOM 735 O O . LEU A 1 90 ? 1.485 -0.812 8.914 1.00 92.56 90 LEU A O 1
ATOM 739 N N . ILE A 1 91 ? 2.389 1.243 8.777 1.00 91.44 91 ILE A N 1
ATOM 740 C CA . ILE A 1 91 ? 2.967 1.250 10.128 1.00 91.44 91 ILE A CA 1
ATOM 741 C C . ILE A 1 91 ? 1.868 1.104 11.183 1.00 91.44 91 ILE A C 1
ATOM 743 O O . ILE A 1 91 ? 1.989 0.261 12.071 1.00 91.44 91 ILE A O 1
ATOM 747 N N . ILE A 1 92 ? 0.776 1.870 11.081 1.00 90.88 92 ILE A N 1
ATOM 748 C CA . ILE A 1 92 ? -0.341 1.795 12.037 1.00 90.88 92 ILE A CA 1
ATOM 749 C C . ILE A 1 92 ? -0.943 0.384 12.051 1.00 90.88 92 ILE A C 1
ATOM 751 O O . ILE A 1 92 ? -1.107 -0.215 13.119 1.00 90.88 92 ILE A O 1
ATOM 755 N N . CYS A 1 93 ? -1.232 -0.178 10.875 1.00 90.75 93 CYS A N 1
ATOM 756 C CA . CYS A 1 93 ? -1.796 -1.519 10.748 1.00 90.75 93 CYS A CA 1
ATOM 757 C C . CYS A 1 93 ? -0.836 -2.602 11.269 1.00 90.75 93 CYS A C 1
ATOM 759 O O . CYS A 1 93 ? -1.258 -3.497 12.006 1.00 90.75 93 CYS A O 1
ATOM 761 N N . PHE A 1 94 ? 0.458 -2.497 10.956 1.00 89.56 94 PHE A N 1
ATOM 762 C CA . PHE A 1 94 ? 1.486 -3.433 11.409 1.00 89.56 94 PHE A CA 1
ATOM 763 C C . PHE A 1 94 ? 1.676 -3.394 12.931 1.00 89.56 94 PHE A C 1
ATOM 765 O O . PHE A 1 94 ? 1.676 -4.441 13.580 1.00 89.56 94 PHE A O 1
ATOM 772 N N . LEU A 1 95 ? 1.763 -2.201 13.529 1.00 89.44 95 LEU A N 1
ATOM 773 C CA . LEU A 1 95 ? 1.848 -2.041 14.983 1.00 89.44 95 LEU A CA 1
ATOM 774 C C . LEU A 1 95 ? 0.592 -2.579 15.675 1.00 89.44 95 LEU A C 1
ATOM 776 O O . LEU A 1 95 ? 0.699 -3.280 16.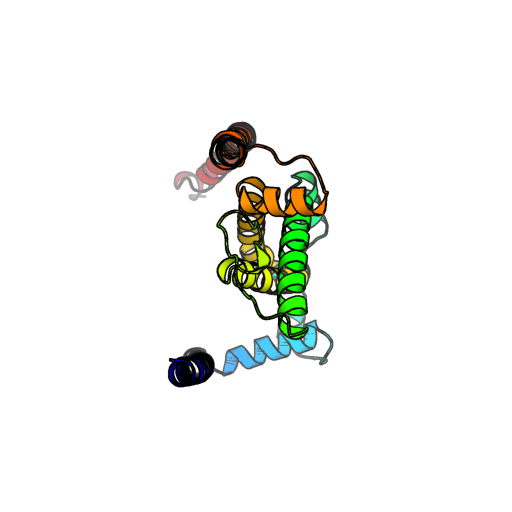682 1.00 89.44 95 LEU A O 1
ATOM 780 N N . SER A 1 96 ? -0.595 -2.314 15.119 1.00 88.31 96 SER A N 1
ATOM 781 C CA . SER A 1 96 ? -1.857 -2.853 15.635 1.00 88.31 96 SER A CA 1
ATOM 782 C C . SER A 1 96 ? -1.868 -4.387 15.611 1.00 88.31 96 SER A C 1
ATOM 784 O O . SER A 1 96 ? -2.215 -5.017 16.613 1.00 88.31 96 SER A O 1
ATOM 786 N N . MET A 1 97 ? -1.424 -5.004 14.509 1.00 86.75 97 MET A N 1
ATOM 787 C CA . MET A 1 97 ? -1.284 -6.460 14.384 1.00 86.75 97 MET A CA 1
ATOM 788 C C . MET A 1 97 ? -0.306 -7.020 15.425 1.00 86.75 97 MET A C 1
ATOM 790 O O . MET A 1 97 ? -0.644 -7.956 16.155 1.00 86.75 97 MET A O 1
ATOM 794 N N . MET A 1 98 ? 0.883 -6.423 15.544 1.00 83.69 98 MET A N 1
ATOM 795 C CA . MET A 1 98 ? 1.900 -6.851 16.506 1.00 83.69 98 MET A CA 1
ATOM 796 C C . MET A 1 98 ? 1.381 -6.785 17.943 1.00 83.69 98 MET A C 1
ATOM 798 O O . MET A 1 98 ? 1.544 -7.743 18.697 1.00 83.69 98 MET A O 1
ATOM 802 N N . GLN A 1 99 ? 0.665 -5.722 18.322 1.00 84.75 99 GLN A N 1
ATOM 803 C CA . GLN A 1 99 ? 0.037 -5.617 19.643 1.00 84.75 99 GLN A CA 1
ATOM 804 C C . GLN A 1 99 ? -0.937 -6.771 19.930 1.00 84.75 99 GLN A C 1
ATOM 806 O O . GLN A 1 99 ? -0.988 -7.277 21.056 1.00 84.75 99 GLN A O 1
ATOM 811 N N . VAL A 1 100 ? -1.720 -7.206 18.936 1.00 84.00 100 VAL A N 1
ATOM 812 C CA . VAL A 1 100 ? -2.632 -8.352 19.088 1.00 84.00 100 VAL A CA 1
ATOM 813 C C . VAL A 1 100 ? -1.857 -9.658 19.260 1.00 84.00 100 VAL A C 1
ATOM 8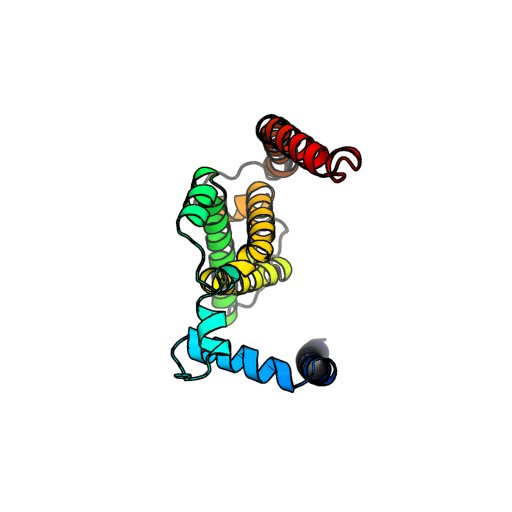15 O O . VAL A 1 100 ? -2.204 -10.451 20.140 1.00 84.00 100 VAL A O 1
ATOM 818 N N . ILE A 1 101 ? -0.797 -9.862 18.476 1.00 82.62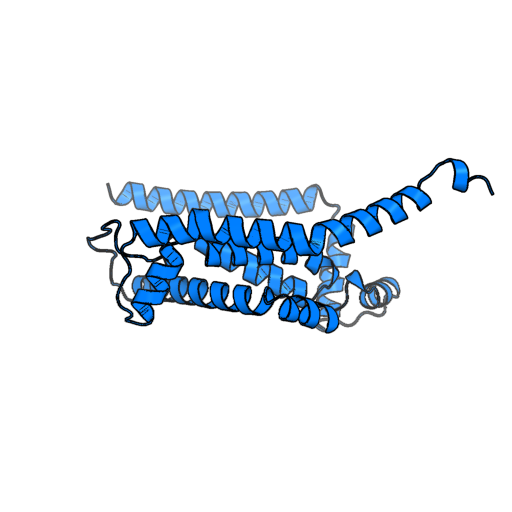 101 ILE A N 1
ATOM 819 C CA . ILE A 1 101 ? 0.066 -11.048 18.557 1.00 82.62 101 ILE A CA 1
ATOM 820 C C . ILE A 1 101 ? 0.751 -11.121 19.927 1.00 82.62 101 ILE A C 1
ATOM 822 O O . ILE A 1 101 ? 0.618 -12.133 20.615 1.00 82.62 101 ILE A O 1
ATOM 826 N N . PHE A 1 102 ? 1.389 -10.038 20.383 1.00 80.81 102 PHE A N 1
ATOM 827 C CA . PHE A 1 102 ? 2.045 -9.982 21.693 1.00 80.81 102 PHE A CA 1
ATOM 828 C C . PHE A 1 102 ? 1.073 -10.249 22.846 1.00 80.81 102 PHE A C 1
ATOM 830 O O . PHE A 1 102 ? 1.396 -11.005 23.761 1.00 80.81 102 PHE A O 1
ATOM 837 N N . ARG A 1 103 ? -0.150 -9.699 22.797 1.00 79.88 103 ARG A N 1
ATOM 838 C CA . ARG A 1 103 ? -1.185 -9.986 23.807 1.00 79.88 103 ARG A CA 1
ATOM 839 C C . ARG A 1 103 ? -1.589 -11.459 23.828 1.00 79.88 103 ARG A C 1
ATOM 841 O O . ARG A 1 103 ? -1.781 -12.012 24.908 1.00 79.88 103 ARG A O 1
ATOM 848 N N . ARG A 1 104 ? -1.716 -12.080 22.650 1.00 78.94 104 ARG A N 1
ATOM 849 C CA . ARG A 1 104 ? -2.077 -13.497 22.515 1.00 78.94 104 ARG A CA 1
ATOM 850 C C . ARG A 1 104 ? -0.970 -14.414 23.038 1.00 78.94 104 ARG A C 1
ATOM 852 O O . ARG A 1 104 ? -1.283 -15.395 23.702 1.00 78.94 104 ARG A O 1
ATOM 859 N N . ILE A 1 105 ? 0.293 -14.085 22.767 1.00 77.44 105 ILE A N 1
ATOM 860 C CA . ILE A 1 105 ? 1.456 -14.833 23.268 1.00 77.44 105 ILE A CA 1
ATOM 861 C C . ILE A 1 105 ? 1.598 -14.661 24.787 1.00 77.44 105 ILE A C 1
ATOM 863 O O . ILE A 1 105 ? 1.851 -15.631 25.491 1.00 77.44 105 ILE A O 1
ATOM 867 N N . GLY A 1 106 ? 1.344 -13.461 25.316 1.00 77.06 106 GLY A N 1
ATOM 868 C CA . GLY A 1 106 ? 1.408 -13.153 26.749 1.00 77.06 106 GLY A CA 1
ATOM 869 C C . GLY A 1 106 ? 0.297 -13.763 27.616 1.00 77.06 106 GLY A C 1
ATOM 870 O O . GLY A 1 106 ? 0.062 -13.274 28.718 1.00 77.06 106 GLY A O 1
ATOM 871 N N . GLY A 1 107 ? -0.439 -14.769 27.129 1.00 66.44 107 GLY A N 1
ATOM 872 C CA . GLY A 1 107 ? -1.417 -15.536 27.913 1.00 66.44 107 GLY A CA 1
ATOM 873 C C . GLY A 1 107 ? -2.679 -14.777 28.339 1.00 66.44 107 GLY A C 1
ATOM 874 O O . GLY A 1 107 ? -3.576 -15.365 28.945 1.00 66.44 107 GLY A O 1
ATOM 875 N N . LYS A 1 108 ? -2.805 -13.489 27.994 1.00 59.88 108 LYS A N 1
ATOM 876 C CA . LYS A 1 108 ? -4.036 -12.723 28.200 1.00 59.88 108 LYS A CA 1
ATOM 877 C C . LYS A 1 108 ? -5.058 -13.193 27.169 1.00 59.88 108 LYS A C 1
ATOM 879 O O . LYS A 1 108 ? -5.134 -12.671 26.057 1.00 59.88 108 LYS A O 1
ATOM 884 N N . SER A 1 109 ? -5.822 -14.223 27.542 1.00 50.66 109 SER A N 1
ATOM 885 C CA . SER A 1 109 ? -7.027 -14.627 26.819 1.00 50.66 109 SER A CA 1
ATOM 886 C C . SER A 1 109 ? -7.869 -13.385 26.547 1.00 50.66 109 SER A C 1
ATOM 888 O O . SER A 1 109 ? -7.995 -12.521 27.414 1.00 50.66 109 SER A O 1
ATOM 890 N N . LEU A 1 110 ? -8.448 -13.326 25.350 1.00 54.31 110 LEU A N 1
ATOM 891 C CA . LEU A 1 110 ? -9.462 -12.366 24.921 1.00 54.31 110 LEU A CA 1
ATOM 892 C C . LEU A 1 110 ? -10.736 -12.557 25.774 1.00 54.31 110 LEU A C 1
ATOM 894 O O . LEU A 1 110 ? -11.769 -12.977 25.269 1.00 54.31 110 LEU A O 1
ATOM 898 N N . LYS A 1 111 ? -10.642 -12.389 27.095 1.00 42.78 111 LYS A N 1
ATOM 899 C CA . LYS A 1 111 ? -11.782 -12.437 28.000 1.00 42.78 111 LYS A CA 1
ATOM 900 C C . LYS A 1 111 ? -12.526 -11.113 27.869 1.00 42.78 111 LYS A C 1
ATOM 902 O O . LYS A 1 111 ? -11.988 -10.065 28.204 1.00 42.78 111 LYS A O 1
ATOM 907 N N . GLU A 1 112 ? -13.730 -11.235 27.314 1.00 45.53 112 GLU A N 1
ATOM 908 C CA . GLU A 1 112 ? -14.929 -10.475 27.681 1.00 45.53 112 GLU A CA 1
ATOM 909 C C . GLU A 1 112 ? -14.798 -8.955 27.692 1.00 45.53 112 GLU A C 1
ATOM 911 O O . GLU A 1 112 ? -14.715 -8.334 28.743 1.00 45.53 112 GLU A O 1
ATOM 916 N N . THR A 1 113 ? -14.822 -8.363 26.500 1.00 38.34 113 THR A N 1
ATOM 917 C CA . THR A 1 113 ? -15.667 -7.207 26.126 1.00 38.34 113 THR A CA 1
ATOM 918 C C . THR A 1 113 ? -15.247 -6.784 24.723 1.00 38.34 113 THR A C 1
ATOM 920 O O . THR A 1 113 ? -14.519 -5.820 24.520 1.00 38.34 113 THR A O 1
ATOM 923 N N . ILE A 1 114 ? -15.682 -7.538 23.710 1.00 46.06 114 ILE A N 1
ATOM 924 C CA . ILE A 1 114 ? -15.788 -6.963 22.364 1.00 46.06 114 ILE A CA 1
ATOM 925 C C . ILE A 1 114 ? -17.089 -6.161 22.386 1.00 46.06 114 ILE A C 1
ATOM 927 O O . ILE A 1 114 ? -18.104 -6.581 21.840 1.00 46.06 114 ILE A O 1
ATOM 931 N N . THR A 1 115 ? -17.100 -5.050 23.120 1.00 40.28 115 THR A N 1
ATOM 932 C CA . THR A 1 115 ? -18.040 -3.992 22.783 1.00 40.28 115 THR A CA 1
ATOM 933 C C . THR A 1 115 ? -17.561 -3.435 21.450 1.00 40.28 115 THR A C 1
ATOM 935 O O . THR A 1 115 ? -16.363 -3.289 21.201 1.00 40.28 115 THR A O 1
ATOM 938 N N . LEU A 1 116 ? -18.511 -3.167 20.564 1.00 43.25 116 LEU A N 1
ATOM 939 C CA . LEU A 1 116 ? -18.320 -2.631 19.214 1.00 43.25 116 LEU A CA 1
ATOM 940 C C . LEU A 1 116 ? -17.511 -1.305 19.169 1.00 43.25 116 LEU A C 1
ATOM 942 O O . LEU A 1 116 ? -17.207 -0.810 18.090 1.00 43.25 116 LEU A O 1
ATOM 946 N N . GLU A 1 117 ? -17.145 -0.755 20.333 1.00 45.44 117 GLU A N 1
ATOM 947 C CA . GLU A 1 117 ? -16.378 0.473 20.566 1.00 45.44 117 GLU A CA 1
ATOM 948 C C . GLU A 1 117 ? -14.852 0.305 20.610 1.00 45.44 117 GLU A C 1
ATOM 950 O O . GLU A 1 117 ? -14.129 1.299 20.509 1.00 45.44 117 GLU A O 1
ATOM 955 N N . ASP A 1 118 ? -14.316 -0.910 20.763 1.00 53.78 118 ASP A N 1
ATOM 956 C CA . ASP A 1 118 ? -12.871 -1.074 20.927 1.00 53.78 118 ASP A CA 1
ATOM 957 C C . ASP A 1 118 ? -12.189 -1.149 19.551 1.00 53.78 118 ASP A C 1
ATOM 959 O O . ASP A 1 118 ? -11.932 -2.228 19.018 1.00 53.78 118 ASP A O 1
ATOM 963 N N . GLY A 1 119 ? -11.935 0.020 18.949 1.00 56.34 119 GLY A N 1
ATOM 964 C CA . GLY A 1 119 ? -11.231 0.213 17.673 1.00 56.34 119 GLY A CA 1
ATOM 965 C C . GLY A 1 119 ? -9.873 -0.497 17.623 1.00 56.34 119 GLY A C 1
ATOM 966 O O . GLY A 1 119 ? -8.827 0.094 17.874 1.00 56.34 119 GLY A O 1
ATOM 967 N N . ARG A 1 120 ? -9.886 -1.802 17.340 1.00 67.44 120 ARG A N 1
ATOM 968 C CA . ARG A 1 120 ? -8.710 -2.670 17.213 1.00 67.44 120 ARG A CA 1
ATOM 969 C C . ARG A 1 120 ? -8.718 -3.325 15.845 1.00 67.44 120 ARG A C 1
ATOM 971 O O . ARG A 1 120 ? -9.075 -4.491 15.688 1.00 67.44 120 ARG A O 1
ATOM 978 N N . ILE A 1 121 ? -8.257 -2.563 14.863 1.00 78.12 121 ILE A N 1
ATOM 979 C CA . ILE A 1 121 ? -8.045 -3.026 13.489 1.00 78.12 121 ILE A CA 1
ATOM 980 C C . ILE A 1 121 ? -7.190 -4.292 13.424 1.00 78.12 121 ILE A C 1
ATOM 982 O O . ILE A 1 121 ? -7.539 -5.224 12.707 1.00 78.12 121 ILE A O 1
ATOM 986 N N . GLY A 1 122 ? -6.111 -4.372 14.208 1.00 72.06 122 GLY A N 1
ATOM 987 C CA . GLY A 1 122 ? -5.160 -5.487 14.161 1.00 72.06 122 GLY A CA 1
ATOM 988 C C . GLY A 1 122 ? -5.711 -6.850 14.593 1.00 72.06 122 GLY A C 1
ATOM 989 O O . GLY A 1 122 ? -4.982 -7.835 14.550 1.00 72.06 122 GLY A O 1
ATOM 990 N N . GLY A 1 123 ? -6.968 -6.928 15.045 1.00 72.31 123 GLY A N 1
ATOM 991 C CA . GLY A 1 123 ? -7.648 -8.194 15.332 1.00 72.31 123 GLY A CA 1
ATOM 992 C C . GLY A 1 123 ? -8.411 -8.787 14.144 1.00 72.31 123 GLY A C 1
ATOM 993 O O . GLY A 1 123 ? -8.806 -9.950 14.216 1.00 72.31 123 GLY A O 1
ATOM 994 N N . ARG A 1 124 ? -8.631 -8.005 13.080 1.00 81.94 124 ARG A N 1
ATOM 995 C CA . ARG A 1 124 ? -9.424 -8.396 11.911 1.00 81.94 124 ARG A CA 1
ATOM 996 C C . ARG A 1 124 ? -8.577 -9.218 10.929 1.00 81.94 124 ARG A C 1
ATOM 998 O O . ARG A 1 124 ? -7.528 -8.729 10.500 1.00 81.94 124 ARG A O 1
ATOM 1005 N N . PRO A 1 125 ? -8.982 -10.452 10.575 1.00 81.38 125 PRO A N 1
ATOM 1006 C CA . PRO A 1 125 ? -8.191 -11.313 9.696 1.00 81.38 125 PRO A CA 1
ATOM 1007 C C . PRO A 1 125 ? -8.010 -10.721 8.293 1.00 81.38 125 PRO A C 1
ATOM 1009 O O . PRO A 1 125 ? -6.974 -10.954 7.675 1.00 81.38 125 PRO A O 1
ATOM 1012 N N . GLU A 1 126 ? -8.959 -9.909 7.821 1.00 86.94 126 GLU A N 1
ATOM 1013 C CA . GLU A 1 126 ? -8.897 -9.241 6.519 1.00 86.94 126 GLU A CA 1
ATOM 1014 C C . GLU A 1 126 ? -7.710 -8.270 6.465 1.00 86.94 126 GLU A C 1
ATOM 1016 O O . GLU A 1 126 ? -6.904 -8.296 5.536 1.00 86.94 126 GLU A O 1
ATOM 1021 N N . ILE A 1 127 ? -7.535 -7.458 7.512 1.00 87.12 127 ILE A N 1
ATOM 1022 C CA . ILE A 1 127 ? -6.447 -6.476 7.579 1.00 87.12 127 ILE A CA 1
ATOM 1023 C C . ILE A 1 127 ? -5.094 -7.166 7.730 1.00 87.12 127 ILE A C 1
ATOM 1025 O O . ILE A 1 127 ? -4.123 -6.756 7.102 1.00 87.12 127 ILE A O 1
ATOM 1029 N N . ILE A 1 128 ? -5.030 -8.245 8.514 1.00 87.19 128 ILE A N 1
ATOM 1030 C CA . ILE A 1 128 ? -3.809 -9.050 8.654 1.00 87.19 128 ILE A CA 1
ATOM 1031 C C . ILE A 1 128 ? -3.378 -9.601 7.290 1.00 87.19 128 ILE A C 1
ATOM 1033 O O . ILE A 1 128 ? -2.206 -9.490 6.931 1.00 87.19 128 ILE A O 1
ATOM 1037 N N . TYR A 1 129 ? -4.322 -10.143 6.513 1.00 88.06 129 TYR A N 1
ATOM 1038 C CA . TYR A 1 129 ? -4.051 -10.613 5.157 1.00 88.06 129 TYR A CA 1
ATOM 1039 C C . TYR A 1 129 ? -3.493 -9.488 4.279 1.00 88.06 129 TYR A C 1
ATOM 1041 O O . TYR A 1 129 ? -2.438 -9.656 3.666 1.00 88.06 129 TYR A O 1
ATOM 1049 N N . HIS A 1 130 ? -4.142 -8.319 4.268 1.00 91.88 130 HIS A N 1
ATOM 1050 C CA . HIS A 1 130 ? -3.697 -7.207 3.432 1.00 91.88 130 HIS A CA 1
ATOM 1051 C C . HIS A 1 130 ? -2.326 -6.646 3.839 1.00 91.88 130 HIS A C 1
ATOM 1053 O O . HIS A 1 130 ? -1.536 -6.312 2.956 1.00 91.88 130 HIS A O 1
ATOM 1059 N N . VAL A 1 131 ? -2.012 -6.600 5.139 1.00 89.75 131 VAL A N 1
ATOM 1060 C CA . VAL A 1 131 ? -0.701 -6.177 5.662 1.00 89.75 131 VAL A CA 1
ATOM 1061 C C . VAL A 1 131 ? 0.402 -7.149 5.249 1.00 89.75 131 VAL A C 1
ATOM 1063 O O . VAL A 1 131 ? 1.439 -6.722 4.748 1.00 89.75 131 VAL A O 1
ATOM 1066 N N . ILE A 1 132 ? 0.194 -8.458 5.413 1.00 87.00 132 ILE A N 1
ATOM 1067 C CA . ILE A 1 132 ? 1.190 -9.459 5.004 1.00 87.00 132 ILE A CA 1
ATOM 1068 C C . ILE A 1 132 ? 1.402 -9.396 3.490 1.00 87.00 132 ILE A C 1
ATOM 1070 O O . ILE A 1 132 ? 2.538 -9.347 3.021 1.00 87.00 132 ILE A O 1
ATOM 1074 N N . HIS A 1 133 ? 0.311 -9.346 2.726 1.00 87.06 133 HIS A N 1
ATOM 1075 C CA . HIS A 1 133 ? 0.367 -9.333 1.271 1.00 87.06 133 HIS A CA 1
ATOM 1076 C C . HIS A 1 133 ? 1.085 -8.085 0.737 1.00 87.06 133 HIS A C 1
ATOM 1078 O O . HIS A 1 133 ? 1.961 -8.216 -0.113 1.00 87.06 133 HIS A O 1
ATOM 1084 N N . THR A 1 134 ? 0.807 -6.890 1.270 1.00 89.75 134 THR A N 1
ATOM 1085 C CA . THR A 1 134 ? 1.487 -5.666 0.809 1.00 89.75 134 THR A CA 1
ATOM 1086 C C . THR A 1 134 ? 2.964 -5.623 1.186 1.00 89.75 134 THR A C 1
ATOM 1088 O O . THR A 1 134 ? 3.763 -5.081 0.429 1.00 89.75 134 THR A O 1
ATOM 1091 N N . ILE A 1 135 ? 3.356 -6.202 2.330 1.00 85.75 135 ILE A N 1
ATOM 1092 C CA . ILE A 1 135 ? 4.770 -6.311 2.718 1.00 85.75 135 ILE A CA 1
ATOM 1093 C C . ILE A 1 135 ? 5.500 -7.239 1.744 1.00 85.75 135 ILE A C 1
ATOM 1095 O O . ILE A 1 135 ? 6.564 -6.879 1.245 1.00 85.75 135 ILE A O 1
ATOM 1099 N N . LEU A 1 136 ? 4.913 -8.398 1.424 1.00 82.62 136 LEU A N 1
ATOM 1100 C CA . LEU A 1 136 ? 5.479 -9.336 0.454 1.00 82.62 136 LEU A CA 1
ATOM 1101 C C . LEU A 1 136 ? 5.581 -8.702 -0.937 1.00 82.62 136 LEU A C 1
ATOM 1103 O O . LEU A 1 136 ? 6.667 -8.649 -1.509 1.00 82.62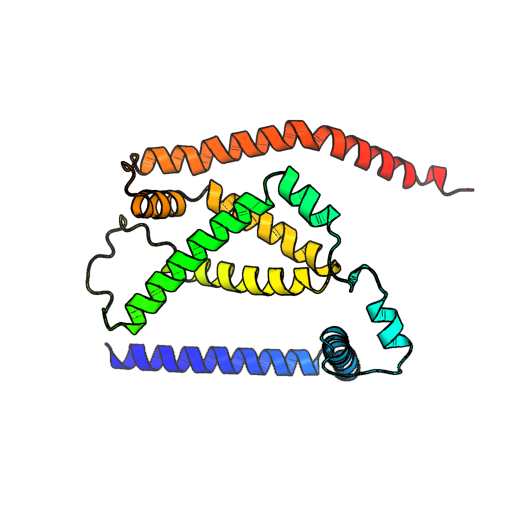 136 LEU A O 1
ATOM 1107 N N . LEU A 1 137 ? 4.478 -8.161 -1.454 1.00 83.94 137 LEU A N 1
ATOM 1108 C CA . LEU A 1 137 ? 4.434 -7.551 -2.780 1.00 83.94 137 LEU A CA 1
ATOM 1109 C C . LEU A 1 137 ? 5.349 -6.325 -2.881 1.00 83.94 137 LEU A C 1
ATOM 1111 O O . LEU A 1 137 ? 6.081 -6.193 -3.856 1.00 83.94 137 LEU A O 1
ATOM 1115 N N . GLY A 1 138 ? 5.368 -5.475 -1.852 1.00 85.50 138 GLY A N 1
ATOM 1116 C CA . GLY A 1 138 ? 6.274 -4.333 -1.772 1.00 85.50 138 GLY A CA 1
ATOM 1117 C C . GLY A 1 138 ? 7.736 -4.765 -1.746 1.00 85.50 138 GLY A C 1
ATOM 1118 O O . GLY A 1 138 ? 8.534 -4.236 -2.509 1.00 85.50 138 GLY A O 1
ATOM 1119 N N . SER A 1 139 ? 8.093 -5.777 -0.947 1.00 80.19 139 SER A N 1
ATOM 1120 C CA . SER A 1 139 ? 9.468 -6.296 -0.916 1.00 80.19 139 SER A CA 1
ATOM 1121 C C . SER A 1 139 ? 9.920 -6.829 -2.279 1.00 80.19 139 SER A C 1
ATOM 1123 O O . SER A 1 139 ? 11.041 -6.562 -2.704 1.00 80.19 139 SER A O 1
ATOM 1125 N N . LEU A 1 140 ? 9.027 -7.511 -3.004 1.00 77.81 140 LEU A N 1
ATOM 1126 C CA . LEU A 1 140 ? 9.297 -7.994 -4.352 1.00 77.81 140 LEU A CA 1
ATOM 1127 C C . LEU A 1 140 ? 9.423 -6.839 -5.356 1.00 77.81 140 LEU A C 1
ATOM 1129 O O . LEU A 1 140 ? 10.316 -6.871 -6.200 1.00 77.81 140 LEU A O 1
ATOM 1133 N N . ALA A 1 141 ? 8.591 -5.802 -5.238 1.00 84.25 141 ALA A N 1
ATOM 1134 C CA . ALA A 1 141 ? 8.653 -4.603 -6.073 1.00 84.25 141 ALA A CA 1
ATOM 1135 C C . ALA A 1 141 ? 9.937 -3.787 -5.861 1.00 84.25 141 ALA A C 1
ATOM 1137 O O . ALA A 1 141 ? 10.438 -3.204 -6.815 1.00 84.25 141 ALA A O 1
ATOM 1138 N N . MET A 1 142 ? 10.524 -3.799 -4.657 1.00 83.00 142 MET A N 1
ATOM 1139 C CA . MET A 1 142 ? 11.844 -3.191 -4.415 1.00 83.00 142 MET A CA 1
ATOM 1140 C C . MET A 1 142 ? 12.977 -3.929 -5.137 1.00 83.00 142 MET A C 1
ATOM 1142 O O . MET A 1 142 ? 14.036 -3.354 -5.371 1.00 83.00 142 MET A O 1
ATOM 1146 N N . VAL A 1 143 ? 12.773 -5.204 -5.471 1.00 77.06 143 VAL A N 1
ATOM 1147 C CA . VAL A 1 143 ? 13.766 -6.025 -6.163 1.00 77.06 143 VAL A CA 1
ATOM 1148 C C . VAL A 1 143 ? 13.521 -5.999 -7.669 1.00 77.06 143 VAL A C 1
ATOM 1150 O O . VAL A 1 143 ? 14.487 -5.938 -8.419 1.00 77.06 143 VAL A O 1
ATOM 1153 N N . ILE A 1 144 ? 12.266 -6.068 -8.124 1.00 81.12 144 ILE A N 1
ATOM 1154 C CA . ILE A 1 144 ? 11.857 -6.181 -9.534 1.00 81.12 144 ILE A CA 1
ATOM 1155 C C . ILE A 1 144 ? 10.967 -4.993 -9.920 1.00 81.12 144 ILE A C 1
ATOM 1157 O O . ILE A 1 144 ? 9.828 -4.895 -9.465 1.00 81.12 144 ILE A O 1
ATOM 1161 N N . GLU A 1 145 ? 11.439 -4.149 -10.835 1.00 85.56 145 GLU A N 1
ATOM 1162 C CA . GLU A 1 145 ? 10.744 -2.948 -11.293 1.00 85.56 145 GLU A CA 1
ATOM 1163 C C . GLU A 1 145 ? 9.385 -3.268 -11.923 1.00 85.56 145 GLU A C 1
ATOM 1165 O O . GLU A 1 145 ? 8.404 -2.583 -11.654 1.00 85.56 145 GLU A O 1
ATOM 1170 N N . GLY A 1 146 ? 9.279 -4.342 -12.704 1.00 80.38 146 GLY A N 1
ATOM 1171 C CA . GLY A 1 146 ? 8.035 -4.773 -13.342 1.00 80.38 146 GLY A CA 1
ATOM 1172 C C . GLY A 1 146 ? 6.923 -5.120 -12.348 1.00 80.38 146 GLY A C 1
ATOM 1173 O O . GLY A 1 146 ? 5.747 -5.051 -12.691 1.00 80.38 146 GLY A O 1
ATOM 1174 N N . LEU A 1 147 ? 7.253 -5.420 -11.087 1.00 82.88 147 LEU A N 1
ATOM 1175 C CA . LEU A 1 147 ? 6.241 -5.659 -10.056 1.00 82.88 147 LEU A CA 1
ATOM 1176 C C . LEU A 1 147 ? 5.623 -4.365 -9.512 1.00 82.88 147 LEU A C 1
ATOM 1178 O O . LEU A 1 147 ? 4.603 -4.436 -8.824 1.00 82.88 147 LEU A O 1
ATOM 1182 N N . LYS A 1 148 ? 6.145 -3.183 -9.878 1.00 87.81 148 LYS A N 1
ATOM 1183 C CA . LYS A 1 148 ? 5.520 -1.895 -9.540 1.00 87.81 148 LYS A CA 1
ATOM 1184 C C . LYS A 1 148 ? 4.081 -1.804 -10.050 1.00 87.81 148 LYS A C 1
ATOM 1186 O O . LYS A 1 148 ? 3.227 -1.288 -9.344 1.00 87.81 148 LYS A O 1
ATOM 1191 N N . TYR A 1 149 ? 3.775 -2.390 -11.209 1.00 85.88 149 TYR A N 1
ATOM 1192 C CA . TYR A 1 149 ? 2.423 -2.370 -11.781 1.00 85.88 149 TYR A CA 1
ATOM 1193 C C . TYR A 1 149 ? 1.409 -3.183 -10.970 1.00 85.88 149 TYR A C 1
ATOM 1195 O O . TYR A 1 149 ? 0.226 -2.857 -10.967 1.00 85.88 149 TYR A O 1
ATOM 1203 N N . LEU A 1 150 ? 1.865 -4.209 -10.246 1.00 86.56 150 LEU A N 1
ATOM 1204 C CA . LEU A 1 150 ? 1.025 -4.970 -9.319 1.00 86.56 150 LEU A CA 1
ATOM 1205 C C . LEU A 1 150 ? 0.973 -4.308 -7.939 1.00 86.56 150 LEU A C 1
ATOM 1207 O O . LEU A 1 150 ? -0.061 -4.326 -7.273 1.00 86.56 150 LEU A O 1
ATOM 1211 N N . TRP A 1 151 ? 2.081 -3.703 -7.510 1.00 89.31 151 TRP A N 1
ATOM 1212 C CA . TRP A 1 151 ? 2.199 -3.078 -6.198 1.00 89.31 151 TRP A CA 1
ATOM 1213 C C . TRP A 1 151 ? 1.469 -1.734 -6.097 1.00 89.31 151 TRP A C 1
ATOM 1215 O O . TRP A 1 151 ? 0.762 -1.502 -5.118 1.00 89.31 151 TRP A O 1
ATOM 1225 N N . THR A 1 152 ? 1.572 -0.863 -7.104 1.00 91.19 152 THR A N 1
ATOM 1226 C CA . THR A 1 152 ? 0.984 0.487 -7.088 1.00 91.19 152 THR A CA 1
ATOM 1227 C C . THR A 1 152 ? -0.537 0.491 -6.869 1.00 91.19 152 THR A C 1
ATOM 1229 O O . THR A 1 152 ? -0.988 1.244 -6.007 1.00 91.19 152 THR A O 1
ATOM 1232 N N . PRO A 1 153 ? -1.353 -0.356 -7.529 1.00 91.44 153 PRO A N 1
ATOM 1233 C CA . PRO A 1 153 ? -2.784 -0.448 -7.222 1.00 91.44 153 PRO A CA 1
ATOM 1234 C C . PRO A 1 153 ? -3.057 -0.815 -5.758 1.00 91.44 153 PRO A C 1
ATOM 1236 O O . PRO A 1 153 ? -3.988 -0.298 -5.141 1.00 91.44 153 PRO A O 1
ATOM 1239 N N . TYR A 1 154 ? -2.215 -1.674 -5.180 1.00 90.44 154 TYR A N 1
ATOM 1240 C CA . TYR A 1 154 ? -2.320 -2.087 -3.784 1.00 90.44 154 TYR A CA 1
ATOM 1241 C C . TYR A 1 154 ? -1.959 -0.951 -2.817 1.00 90.44 154 TYR A C 1
ATOM 1243 O O . TYR A 1 154 ? -2.637 -0.755 -1.809 1.00 90.44 154 TYR A O 1
ATOM 1251 N N . VAL A 1 155 ? -0.934 -0.161 -3.157 1.00 92.69 155 VAL A N 1
ATOM 1252 C CA . VAL A 1 155 ? -0.567 1.077 -2.453 1.00 92.69 155 VAL A CA 1
ATOM 1253 C C . VAL A 1 155 ? -1.743 2.055 -2.451 1.00 92.69 155 VAL A C 1
ATOM 1255 O O . VAL A 1 155 ? -2.113 2.553 -1.388 1.00 92.69 155 VAL A O 1
ATOM 1258 N N . CYS A 1 156 ? -2.375 2.278 -3.607 1.00 92.06 156 CYS A N 1
ATOM 1259 C CA . CYS A 1 156 ? -3.551 3.142 -3.731 1.00 92.06 156 CYS A CA 1
ATOM 1260 C C . CYS A 1 156 ? -4.729 2.638 -2.890 1.00 92.06 156 CYS A C 1
ATOM 1262 O O . CYS A 1 156 ? -5.344 3.418 -2.165 1.00 92.06 156 CYS A O 1
ATOM 1264 N N . MET A 1 157 ? -5.021 1.336 -2.947 1.00 93.00 157 MET A N 1
ATOM 1265 C CA . MET A 1 157 ? -6.106 0.726 -2.178 1.00 93.00 157 MET A CA 1
ATOM 1266 C C . MET A 1 157 ? -5.890 0.880 -0.667 1.00 93.00 157 MET A C 1
ATOM 1268 O O . MET A 1 157 ? -6.811 1.275 0.046 1.00 93.00 157 MET A O 1
ATOM 1272 N N . LEU A 1 158 ? -4.671 0.643 -0.174 1.00 91.94 158 LEU A N 1
ATOM 1273 C CA . LEU A 1 158 ? -4.353 0.800 1.247 1.00 91.94 158 LEU A CA 1
ATOM 1274 C C . LEU A 1 158 ? -4.337 2.261 1.699 1.00 91.94 158 LEU A C 1
ATOM 1276 O O . LEU A 1 158 ? -4.807 2.558 2.797 1.00 91.94 158 LEU A O 1
ATOM 1280 N N . ALA A 1 159 ? -3.837 3.175 0.867 1.00 92.06 159 ALA A N 1
ATOM 1281 C CA . ALA A 1 159 ? -3.911 4.604 1.147 1.00 92.06 159 ALA A CA 1
ATOM 1282 C C . ALA A 1 159 ? -5.376 5.063 1.251 1.00 92.06 159 ALA A C 1
ATOM 1284 O O . ALA A 1 159 ? -5.747 5.711 2.229 1.00 92.06 159 ALA A O 1
ATOM 1285 N N . ALA A 1 160 ? -6.231 4.647 0.310 1.00 91.00 160 ALA A N 1
ATOM 1286 C CA . ALA A 1 160 ? -7.664 4.925 0.349 1.00 91.00 160 ALA A CA 1
ATOM 1287 C C . ALA A 1 160 ? -8.325 4.329 1.602 1.00 91.00 160 ALA A C 1
ATOM 1289 O O . ALA A 1 160 ? -9.052 5.033 2.300 1.00 91.00 160 ALA A O 1
ATOM 1290 N N . PHE A 1 161 ? -8.021 3.073 1.946 1.00 90.44 161 PHE A N 1
ATOM 1291 C CA . PHE A 1 161 ? -8.499 2.448 3.180 1.00 90.44 161 PHE A CA 1
ATOM 1292 C C . PHE A 1 161 ? -8.125 3.270 4.420 1.00 90.44 161 PHE A C 1
ATOM 1294 O O . PHE A 1 161 ? -8.978 3.519 5.270 1.00 90.44 161 PHE A O 1
ATOM 1301 N N . GLY A 1 162 ? -6.878 3.733 4.519 1.00 89.69 162 GLY A N 1
ATOM 1302 C CA . GLY A 1 162 ? -6.441 4.493 5.685 1.00 89.69 162 GLY A CA 1
ATOM 1303 C C . GLY A 1 162 ? -7.060 5.881 5.796 1.00 89.69 162 GLY A C 1
ATOM 1304 O O . GLY A 1 162 ? -7.300 6.357 6.904 1.00 89.69 162 GLY A O 1
ATOM 1305 N N . VAL A 1 163 ? -7.386 6.506 4.668 1.00 88.75 163 VAL A N 1
ATOM 1306 C CA . VAL A 1 163 ? -8.119 7.772 4.655 1.00 88.75 163 VAL A CA 1
ATOM 1307 C C . VAL A 1 163 ? -9.594 7.558 5.011 1.00 88.75 163 VAL A C 1
ATOM 1309 O O . VAL A 1 163 ? -10.142 8.339 5.779 1.00 88.75 163 VAL A O 1
ATOM 1312 N N . CYS A 1 164 ? -10.230 6.495 4.510 1.00 88.50 164 CYS A N 1
ATOM 1313 C CA . CYS A 1 164 ? -11.687 6.339 4.575 1.00 88.50 164 CYS A CA 1
ATOM 1314 C C . CYS A 1 164 ? -12.200 5.504 5.762 1.00 88.50 164 CYS A C 1
ATOM 1316 O O . CYS A 1 164 ? -13.398 5.535 6.044 1.00 88.50 164 CYS A O 1
ATOM 1318 N N . SER A 1 165 ? -11.340 4.737 6.446 1.00 87.31 165 SER A N 1
ATOM 1319 C CA . SER A 1 165 ? -11.752 3.836 7.534 1.00 87.31 165 SER A CA 1
ATOM 1320 C C . SER A 1 165 ? -11.844 4.566 8.880 1.00 87.31 165 SER A C 1
ATOM 1322 O O . SER A 1 165 ? -10.807 4.897 9.467 1.00 87.31 165 SER A O 1
ATOM 1324 N N . PRO A 1 166 ? -13.048 4.760 9.450 1.00 83.94 166 PRO A N 1
ATOM 1325 C CA . PRO A 1 166 ? -13.194 5.375 10.769 1.00 83.94 166 PRO A CA 1
ATOM 1326 C C . PRO A 1 166 ? -12.540 4.550 11.879 1.00 83.94 166 PRO A C 1
ATOM 1328 O O . PRO A 1 166 ? -12.037 5.111 12.851 1.00 83.94 166 PRO A O 1
ATOM 1331 N N . GLU A 1 167 ? -12.473 3.228 11.733 1.00 83.62 167 GLU A N 1
ATOM 1332 C CA . GLU A 1 167 ? -11.815 2.346 12.692 1.00 83.62 167 GLU A CA 1
ATOM 1333 C C . GLU A 1 167 ? -10.320 2.660 12.819 1.00 83.62 167 GLU A C 1
ATOM 1335 O O . GLU A 1 167 ? -9.749 2.504 13.905 1.00 83.62 167 GLU A O 1
ATOM 1340 N N . LEU A 1 168 ? -9.679 3.119 11.735 1.00 85.88 168 LEU A N 1
ATOM 1341 C CA . LEU A 1 168 ? -8.240 3.392 11.722 1.00 85.88 168 LEU A CA 1
ATOM 1342 C C . LEU A 1 168 ? -7.940 4.666 12.466 1.00 85.88 168 LEU A C 1
ATOM 1344 O O . LEU A 1 168 ? -7.092 4.678 13.359 1.00 85.88 168 LEU A O 1
ATOM 1348 N N . TRP A 1 169 ? -8.730 5.690 12.187 1.00 86.06 169 TRP A N 1
ATOM 1349 C CA . TRP A 1 169 ? -8.673 6.951 12.897 1.00 86.06 169 TRP A CA 1
ATOM 1350 C C . TRP A 1 169 ? -9.006 6.791 14.378 1.00 86.06 169 TRP A C 1
ATOM 1352 O O . TRP A 1 169 ? -8.280 7.319 15.213 1.00 86.06 169 TRP A O 1
ATOM 1362 N N . MET A 1 170 ? -10.007 5.985 14.741 1.00 83.31 170 MET A N 1
ATOM 1363 C CA . MET A 1 170 ? -10.304 5.699 16.151 1.00 83.31 170 MET A CA 1
ATOM 1364 C C . MET A 1 170 ? -9.146 4.970 16.849 1.00 83.31 170 MET A C 1
ATOM 1366 O O . MET A 1 170 ? -8.787 5.321 17.975 1.00 83.31 170 MET A O 1
ATOM 1370 N N . THR A 1 171 ? -8.512 4.004 16.174 1.00 83.81 171 THR A N 1
ATOM 1371 C CA . THR A 1 171 ? -7.313 3.317 16.689 1.00 83.81 171 TH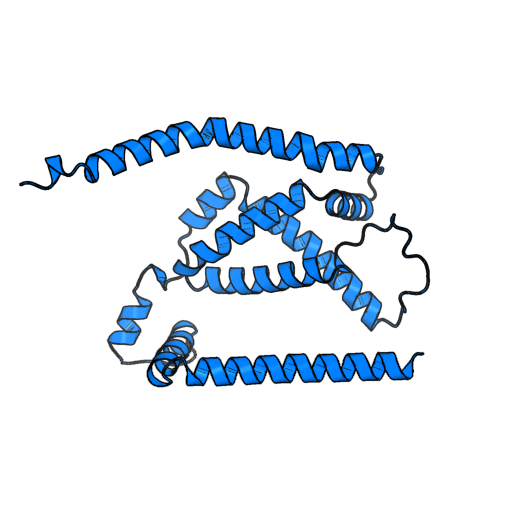R A CA 1
ATOM 1372 C C . THR A 1 171 ? -6.167 4.313 16.911 1.00 83.81 171 THR A C 1
ATOM 1374 O O . THR A 1 171 ? -5.512 4.295 17.956 1.00 83.81 171 THR A O 1
ATOM 1377 N N . LEU A 1 172 ? -5.947 5.210 15.947 1.00 85.19 172 LEU A N 1
ATOM 1378 C CA . LEU A 1 172 ? -4.897 6.224 15.982 1.00 85.19 172 LEU A CA 1
ATOM 1379 C C . LEU A 1 172 ? -5.142 7.269 17.081 1.00 85.19 172 LEU A C 1
ATOM 1381 O O . LEU A 1 172 ? -4.246 7.539 17.878 1.00 85.19 172 LEU A O 1
ATOM 1385 N N . PHE A 1 173 ? -6.359 7.811 17.186 1.00 86.06 173 PHE A N 1
ATOM 1386 C CA . PHE A 1 173 ? -6.733 8.778 18.222 1.00 86.06 173 PHE A CA 1
ATOM 1387 C C . PHE A 1 173 ? -6.594 8.194 19.624 1.00 86.06 173 PHE A C 1
ATOM 1389 O O . PHE A 1 173 ? -6.088 8.869 20.522 1.00 86.06 173 PHE A O 1
ATOM 1396 N N . LYS A 1 174 ? -6.959 6.919 19.802 1.00 83.00 174 LYS A N 1
ATOM 1397 C CA . LYS A 1 174 ? -6.750 6.201 21.062 1.00 83.00 174 LYS A CA 1
ATOM 1398 C C . LYS A 1 174 ? -5.266 6.087 21.406 1.00 83.00 174 LYS A C 1
ATOM 1400 O O . LYS A 1 174 ? -4.897 6.268 22.566 1.00 83.00 174 LYS A O 1
ATOM 1405 N N . TRP A 1 175 ? -4.410 5.814 20.419 1.00 83.88 175 TRP A N 1
ATOM 1406 C CA . TRP A 1 175 ? -2.965 5.725 20.635 1.00 83.88 175 TRP A CA 1
ATOM 1407 C C . TRP A 1 175 ? -2.348 7.083 20.995 1.00 83.88 175 TRP A C 1
ATOM 1409 O O . TRP A 1 175 ? -1.541 7.162 21.920 1.00 83.88 175 TRP A O 1
ATOM 1419 N N . LEU A 1 176 ? -2.804 8.153 20.339 1.00 84.44 176 LEU A N 1
ATOM 1420 C CA . LEU A 1 176 ? -2.369 9.533 20.576 1.00 84.44 176 LEU A CA 1
ATOM 1421 C C . LEU A 1 176 ? -3.029 10.197 21.801 1.00 84.44 176 LEU A C 1
ATOM 1423 O O . LEU A 1 176 ? -2.713 11.342 22.111 1.00 84.44 176 LEU A O 1
ATOM 1427 N N . ARG A 1 177 ? -3.933 9.498 22.508 1.00 81.56 177 ARG A N 1
ATOM 1428 C CA . ARG A 1 177 ? -4.738 10.024 23.633 1.00 81.56 177 ARG A CA 1
ATOM 1429 C C . ARG A 1 177 ? -5.473 11.332 23.302 1.00 81.56 177 ARG A C 1
ATOM 1431 O O . ARG A 1 177 ? -5.648 12.190 24.166 1.00 81.56 177 ARG A O 1
ATOM 1438 N N . LEU A 1 178 ? -5.903 11.485 22.053 1.00 80.56 178 LEU A N 1
ATOM 1439 C CA . LEU A 1 178 ? -6.658 12.653 21.605 1.00 80.56 178 LEU A CA 1
ATOM 1440 C C . LEU A 1 178 ? -8.138 12.513 21.974 1.00 80.56 178 LEU A C 1
ATOM 1442 O O . LEU A 1 178 ? -8.660 11.403 22.103 1.00 80.56 178 LEU A O 1
ATOM 1446 N N . ARG A 1 179 ? -8.827 13.650 22.147 1.00 72.56 179 ARG A N 1
ATOM 1447 C CA . ARG A 1 179 ? -10.265 13.671 22.446 1.00 72.56 179 ARG A CA 1
ATOM 1448 C C . ARG A 1 179 ? -11.020 13.024 21.285 1.00 72.56 179 ARG A C 1
ATOM 1450 O O . ARG A 1 179 ? -10.949 13.497 20.155 1.00 72.56 179 ARG A O 1
ATOM 1457 N N . THR A 1 180 ? -11.726 11.938 21.573 1.00 64.62 180 THR A N 1
ATOM 1458 C CA . THR A 1 180 ? -12.480 11.174 20.578 1.00 64.62 180 THR A CA 1
ATOM 1459 C C . THR A 1 180 ? -13.625 12.012 20.022 1.00 64.62 180 THR A C 1
ATOM 1461 O O . THR A 1 180 ? -14.488 12.477 20.769 1.00 64.62 180 THR A O 1
ATOM 1464 N N . VAL A 1 181 ? -13.624 12.207 18.703 1.00 71.25 181 VAL A N 1
ATOM 1465 C CA . VAL A 1 181 ? -14.764 12.760 17.961 1.00 71.25 181 VAL A CA 1
ATOM 1466 C C . VAL A 1 181 ? -15.904 11.738 17.986 1.00 71.25 181 VAL A C 1
ATOM 1468 O O . VAL A 1 181 ? -15.660 10.534 18.069 1.00 71.25 181 VAL A O 1
ATOM 1471 N N . HIS A 1 182 ? -17.155 12.202 17.922 1.00 75.56 182 HIS A N 1
ATOM 1472 C CA . HIS A 1 182 ? -18.309 11.307 17.882 1.00 75.56 182 HIS A CA 1
ATOM 1473 C C . HIS A 1 182 ? -18.197 10.340 16.679 1.00 75.56 182 HIS A C 1
ATOM 1475 O O . HIS A 1 182 ? -18.054 10.811 15.545 1.00 75.56 182 HIS A O 1
ATOM 1481 N N . PRO A 1 183 ? -18.279 9.009 16.883 1.00 75.62 183 PRO A N 1
ATOM 1482 C CA . PRO A 1 183 ? -17.931 8.003 15.871 1.00 75.62 183 PRO A CA 1
ATOM 1483 C C . PRO A 1 183 ? -18.761 8.118 14.589 1.00 75.62 183 PRO A C 1
ATOM 1485 O O . PRO A 1 183 ? -18.241 7.921 13.496 1.00 75.62 183 PRO A O 1
ATOM 1488 N N . VAL A 1 184 ? -20.035 8.502 14.712 1.00 78.69 184 VAL A N 1
ATOM 1489 C CA . VAL A 1 184 ? -20.945 8.687 13.570 1.00 78.69 184 VAL A CA 1
ATOM 1490 C C . VAL A 1 184 ? -20.519 9.861 12.684 1.00 78.69 184 VAL A C 1
ATOM 1492 O O . VAL A 1 184 ? -20.550 9.751 11.463 1.00 78.69 184 VAL A O 1
ATOM 1495 N N . LEU A 1 185 ? -20.089 10.975 13.286 1.00 81.19 185 LEU A N 1
ATOM 1496 C CA . LEU A 1 185 ? -19.644 12.148 12.533 1.00 81.19 185 LEU A CA 1
ATOM 1497 C C . LEU A 1 185 ? -18.324 11.853 11.817 1.00 81.19 185 LEU A C 1
ATOM 1499 O O . LEU A 1 185 ? -18.161 12.197 10.651 1.00 81.19 185 LEU A O 1
ATOM 1503 N N . LEU A 1 186 ? -17.407 11.168 12.505 1.00 83.81 186 LEU A N 1
ATOM 1504 C CA . LEU A 1 186 ? -16.141 10.737 11.924 1.00 83.81 186 LEU A CA 1
ATOM 1505 C C . LEU A 1 186 ? -16.368 9.781 10.743 1.00 83.81 186 LEU A C 1
ATOM 1507 O O . LEU A 1 186 ? -15.793 9.987 9.680 1.00 83.81 186 LEU A O 1
ATOM 1511 N N . ALA A 1 187 ? -17.243 8.785 10.899 1.00 82.88 187 ALA A N 1
ATOM 1512 C CA . ALA A 1 187 ? -17.606 7.870 9.820 1.00 82.88 187 ALA A CA 1
ATOM 1513 C C . ALA A 1 187 ? -18.227 8.610 8.627 1.00 82.88 187 ALA A C 1
ATOM 1515 O O . ALA A 1 187 ? -17.821 8.386 7.493 1.00 82.88 187 ALA A O 1
ATOM 1516 N N . LEU A 1 188 ? -19.147 9.549 8.865 1.00 83.88 188 LEU A N 1
ATOM 1517 C CA . LEU A 1 188 ? -19.764 10.328 7.790 1.00 83.88 188 LEU A CA 1
ATOM 1518 C C . LEU A 1 188 ? -18.727 11.153 7.011 1.00 83.88 188 LEU A C 1
ATOM 1520 O O . LEU A 1 188 ? -18.730 11.154 5.780 1.00 83.88 188 LEU A O 1
ATOM 1524 N N . ILE A 1 189 ? -17.815 11.831 7.713 1.00 84.69 189 ILE A N 1
ATOM 1525 C CA . ILE A 1 189 ? -16.771 12.646 7.082 1.00 84.69 189 ILE A CA 1
ATOM 1526 C C . ILE A 1 189 ? -15.823 11.759 6.267 1.00 84.69 189 ILE A C 1
ATOM 1528 O O . ILE A 1 189 ? -15.598 12.030 5.088 1.00 84.69 189 ILE A O 1
ATOM 1532 N N . LEU A 1 190 ? -15.295 10.692 6.870 1.00 85.81 190 LEU A N 1
ATOM 1533 C CA . LEU A 1 190 ? -14.280 9.845 6.242 1.00 85.81 190 LEU A CA 1
ATOM 1534 C C . LEU A 1 190 ? -14.840 8.945 5.135 1.00 85.81 190 LEU A C 1
ATOM 1536 O O . LEU A 1 190 ? -14.116 8.629 4.199 1.00 85.81 190 LEU A O 1
ATOM 1540 N N . SER A 1 191 ? -16.111 8.545 5.207 1.00 83.25 191 SER A N 1
ATOM 1541 C CA . SER A 1 191 ? -16.721 7.666 4.203 1.00 83.25 191 SER A CA 1
ATOM 1542 C C . SER A 1 191 ? -17.442 8.415 3.080 1.00 83.25 191 SER A C 1
ATOM 1544 O O . SER A 1 191 ? -17.622 7.835 2.016 1.00 83.25 191 SER A O 1
ATOM 1546 N N . MET A 1 192 ? -17.830 9.685 3.273 1.00 83.81 192 MET A N 1
ATOM 1547 C CA . MET A 1 192 ? -18.562 10.456 2.253 1.00 83.81 192 MET A CA 1
ATOM 1548 C C . MET A 1 192 ? -17.829 11.721 1.808 1.00 83.81 192 MET A C 1
ATOM 1550 O O . MET A 1 192 ? -17.579 11.894 0.617 1.00 83.81 192 MET A O 1
ATOM 1554 N N . ALA A 1 193 ? -17.463 12.612 2.732 1.00 85.88 193 ALA A N 1
ATOM 1555 C CA . ALA A 1 193 ? -16.895 13.914 2.372 1.00 85.88 193 ALA A CA 1
ATOM 1556 C C . ALA A 1 193 ? -15.456 13.797 1.847 1.00 85.88 193 ALA A C 1
ATOM 1558 O O . ALA A 1 193 ? -15.116 14.359 0.811 1.00 85.88 193 ALA A O 1
ATOM 1559 N N . VAL A 1 194 ? -14.605 13.032 2.529 1.00 88.12 194 VAL A N 1
ATOM 1560 C CA . VAL A 1 194 ? -13.198 12.894 2.134 1.00 88.12 194 VAL A CA 1
ATOM 1561 C C . VAL A 1 194 ? -13.035 12.183 0.779 1.00 88.12 194 VAL A C 1
ATOM 1563 O O . VAL A 1 194 ? -12.330 12.726 -0.075 1.00 88.12 194 VAL A O 1
ATOM 1566 N N . PRO A 1 195 ? -13.709 11.048 0.495 1.00 88.06 195 PRO A N 1
ATOM 1567 C CA . PRO A 1 195 ? -13.579 10.375 -0.798 1.00 88.06 195 PRO A CA 1
ATOM 1568 C C . PRO A 1 195 ? -14.129 11.208 -1.955 1.00 88.06 195 PRO A C 1
ATOM 1570 O O . PRO A 1 195 ? -13.538 11.213 -3.032 1.00 88.06 195 PRO A O 1
ATOM 1573 N N . THR A 1 196 ? -15.226 11.946 -1.743 1.00 87.62 196 THR A N 1
ATOM 1574 C CA . THR A 1 196 ? -15.798 12.818 -2.782 1.00 87.62 196 THR A CA 1
ATOM 1575 C C . THR A 1 196 ? -14.884 13.994 -3.098 1.00 87.62 196 THR A C 1
ATOM 1577 O O . THR A 1 196 ? -14.646 14.265 -4.271 1.00 87.62 196 THR A O 1
ATOM 1580 N N . ILE A 1 197 ? -14.301 14.650 -2.089 1.00 89.44 197 ILE A N 1
ATOM 1581 C CA . ILE A 1 197 ? -13.347 15.748 -2.306 1.00 89.44 197 ILE A CA 1
ATOM 1582 C C . ILE A 1 197 ? -12.093 15.246 -3.025 1.00 89.44 197 ILE A C 1
ATOM 1584 O O . ILE A 1 197 ? -11.662 15.872 -3.994 1.00 89.44 197 ILE A O 1
ATOM 1588 N N . ILE A 1 198 ? -11.520 14.116 -2.591 1.00 87.94 198 ILE A N 1
ATOM 1589 C CA . ILE A 1 198 ? -10.328 13.538 -3.228 1.00 87.94 198 ILE A CA 1
ATOM 1590 C C . ILE A 1 198 ? -10.652 13.133 -4.668 1.00 87.94 198 ILE A C 1
ATOM 1592 O O . ILE A 1 198 ? -9.918 13.499 -5.581 1.00 87.94 198 ILE A O 1
ATOM 1596 N N . GLY A 1 199 ? -11.774 12.445 -4.891 1.00 87.19 199 GLY A N 1
ATOM 1597 C CA . GLY A 1 199 ? -12.211 12.022 -6.221 1.00 87.19 199 GLY A CA 1
ATOM 1598 C C . GLY A 1 199 ? -12.438 13.199 -7.172 1.00 87.19 199 GLY A C 1
ATOM 1599 O O . GLY A 1 199 ? -11.931 13.184 -8.290 1.00 87.19 199 GLY A O 1
ATOM 1600 N N . LEU A 1 200 ? -13.124 14.253 -6.719 1.00 89.12 200 LEU A N 1
ATOM 1601 C CA . LEU A 1 200 ? -13.340 15.470 -7.510 1.00 89.12 200 LEU A CA 1
ATOM 1602 C C . LEU A 1 200 ? -12.037 16.234 -7.782 1.00 89.12 200 LEU A C 1
ATOM 1604 O O . LEU A 1 200 ? -11.864 16.767 -8.877 1.00 89.12 200 LEU A O 1
ATOM 1608 N N . SER A 1 201 ? -11.115 16.278 -6.817 1.00 86.88 201 SER A N 1
ATOM 1609 C CA . SER A 1 201 ? -9.811 16.931 -6.991 1.00 86.88 201 SER A CA 1
ATOM 1610 C C . SER A 1 201 ? -8.963 16.196 -8.026 1.00 86.88 201 SER A C 1
ATOM 1612 O O . SER A 1 201 ? -8.471 16.818 -8.964 1.00 86.88 201 SER A O 1
ATOM 1614 N N . LEU A 1 202 ? -8.874 14.865 -7.914 1.00 85.94 202 LEU A N 1
ATOM 1615 C CA . LEU A 1 202 ? -8.151 14.032 -8.872 1.00 85.94 202 LEU A CA 1
ATOM 1616 C C . LEU A 1 202 ? -8.771 14.113 -10.268 1.00 85.94 202 LEU A C 1
ATOM 1618 O O . LEU A 1 202 ? -8.043 14.224 -11.250 1.00 85.94 202 LEU A O 1
ATOM 1622 N N . TRP A 1 203 ? -10.105 14.108 -10.361 1.00 86.31 203 TRP A N 1
ATOM 1623 C CA . TRP A 1 203 ? -10.801 14.312 -11.628 1.00 86.31 203 TRP A CA 1
ATOM 1624 C C . TRP A 1 203 ? -10.407 15.651 -12.248 1.00 86.31 203 TRP A C 1
ATOM 1626 O O . TRP A 1 203 ? -9.950 15.695 -13.382 1.00 86.31 203 TRP A O 1
ATOM 1636 N N . LYS A 1 204 ? -10.505 16.751 -11.500 1.00 89.25 204 LYS A N 1
ATOM 1637 C CA . LYS A 1 204 ? -10.181 18.082 -12.023 1.00 89.25 204 LYS A CA 1
ATOM 1638 C C . LYS A 1 204 ? -8.719 18.210 -12.471 1.00 89.25 204 LYS A C 1
ATOM 1640 O O . LYS A 1 204 ? -8.457 18.887 -13.460 1.00 89.25 204 LYS A O 1
ATOM 1645 N N . GLU A 1 205 ? -7.785 17.604 -11.743 1.00 86.56 205 GLU A N 1
ATOM 1646 C CA . GLU A 1 205 ? -6.348 17.746 -11.994 1.00 86.56 205 GLU A CA 1
ATOM 1647 C C . GLU A 1 205 ? -5.832 16.805 -13.092 1.00 86.56 205 GLU A C 1
ATOM 1649 O O . GLU A 1 205 ? -5.110 17.239 -13.988 1.00 86.56 205 GLU A O 1
ATOM 1654 N N . PHE A 1 206 ? -6.218 15.526 -13.062 1.00 84.12 206 PHE A N 1
ATOM 1655 C CA . PHE A 1 206 ? -5.645 14.504 -13.943 1.00 84.12 206 PHE A CA 1
ATOM 1656 C C . PHE A 1 206 ? -6.489 14.209 -15.182 1.00 84.12 206 PHE A C 1
ATOM 1658 O O . PHE A 1 206 ? -5.919 13.860 -16.213 1.00 84.12 206 PHE A O 1
ATOM 1665 N N . PHE A 1 207 ? -7.817 14.368 -15.126 1.00 84.56 207 PHE A N 1
ATOM 1666 C CA . PHE A 1 207 ? -8.690 14.107 -16.276 1.00 84.56 207 PHE A CA 1
ATOM 1667 C C . PHE A 1 207 ? -8.322 14.904 -17.537 1.00 84.56 207 PHE A C 1
ATOM 1669 O O . PHE A 1 207 ? -8.225 14.275 -18.589 1.00 84.56 207 PHE A O 1
ATOM 1676 N N . PRO A 1 208 ? -8.070 16.233 -17.490 1.00 86.06 208 PRO A N 1
ATOM 1677 C CA . PRO A 1 208 ? -7.753 16.977 -18.710 1.00 86.06 208 PRO A CA 1
ATOM 1678 C C . PRO A 1 208 ? -6.456 16.483 -19.355 1.00 86.06 208 PRO A C 1
ATOM 1680 O O . PRO A 1 208 ? -6.416 16.290 -20.563 1.00 86.06 208 PRO A O 1
ATOM 1683 N N . ARG A 1 209 ? -5.429 16.204 -18.545 1.00 85.75 209 ARG A N 1
ATOM 1684 C CA . ARG A 1 209 ? -4.142 15.696 -19.030 1.00 85.75 209 ARG A CA 1
ATOM 1685 C C . ARG A 1 209 ? -4.242 14.269 -19.577 1.00 85.75 209 ARG A C 1
ATOM 1687 O O . ARG A 1 209 ? -3.628 13.955 -20.587 1.00 85.75 209 ARG A O 1
ATOM 1694 N N . LEU A 1 210 ? -5.012 13.401 -18.923 1.00 84.25 210 LEU A N 1
ATOM 1695 C CA . LEU A 1 210 ? -5.252 12.041 -19.413 1.00 84.25 210 LEU A CA 1
ATOM 1696 C C . LEU A 1 210 ? -6.023 12.052 -20.733 1.00 84.25 210 LEU A C 1
ATOM 1698 O O . LEU A 1 210 ? -5.703 11.273 -21.623 1.00 84.25 210 LEU A O 1
ATOM 1702 N N . MET A 1 211 ? -7.013 12.936 -20.871 1.00 85.06 211 MET A N 1
ATOM 1703 C CA . MET A 1 211 ? -7.786 13.057 -22.104 1.00 85.06 211 MET A CA 1
ATOM 1704 C C . MET A 1 211 ? -6.912 13.530 -23.269 1.00 85.06 211 MET A C 1
ATOM 1706 O O . MET A 1 211 ? -7.024 12.976 -24.354 1.00 85.06 211 MET A O 1
ATOM 1710 N N . THR A 1 212 ? -6.010 14.493 -23.050 1.00 85.69 212 THR A N 1
ATOM 1711 C CA . THR A 1 212 ? -5.096 14.952 -24.108 1.00 85.69 212 THR A CA 1
ATOM 1712 C C . THR A 1 212 ? -4.148 13.849 -24.570 1.00 85.69 212 THR A C 1
ATOM 1714 O O . THR A 1 212 ? -4.011 13.643 -25.768 1.00 85.69 212 THR A O 1
ATOM 1717 N N . GLU A 1 213 ? -3.562 13.090 -23.642 1.00 85.06 213 GLU A N 1
ATOM 1718 C CA . GLU A 1 213 ? -2.654 11.978 -23.976 1.00 85.06 213 GLU A CA 1
ATOM 1719 C C . GLU A 1 213 ? -3.402 10.838 -24.695 1.00 85.06 213 GLU A C 1
ATOM 1721 O O . GLU A 1 213 ? -2.890 10.245 -25.638 1.00 85.06 213 GLU A O 1
ATOM 1726 N N . LEU A 1 214 ? -4.644 10.538 -24.288 1.00 81.88 214 LEU A N 1
ATOM 1727 C CA . LEU A 1 214 ? -5.483 9.542 -24.966 1.00 81.88 214 LEU A CA 1
ATOM 1728 C C . LEU A 1 214 ? -5.884 9.981 -26.378 1.00 81.88 214 LEU A C 1
ATOM 1730 O O . LEU A 1 214 ? -5.924 9.143 -27.275 1.00 81.88 214 LEU A O 1
ATOM 1734 N N . MET A 1 215 ? -6.172 11.270 -26.579 1.00 78.44 215 MET A N 1
ATOM 1735 C CA . MET A 1 215 ? -6.461 11.820 -27.905 1.00 78.44 215 MET A CA 1
ATOM 1736 C C . MET A 1 215 ? -5.232 11.757 -28.822 1.00 78.44 215 MET A C 1
ATOM 1738 O O . MET A 1 215 ? -5.372 11.372 -29.977 1.00 78.44 215 MET A O 1
ATOM 1742 N N . GLU A 1 216 ? -4.040 12.049 -28.299 1.00 76.19 216 GLU A N 1
ATOM 1743 C CA . GLU A 1 216 ? -2.775 11.939 -29.041 1.00 76.19 216 GLU A CA 1
ATOM 1744 C C . GLU A 1 216 ? -2.449 10.478 -29.411 1.00 76.19 216 GLU A C 1
ATOM 1746 O O . GLU A 1 216 ? -2.060 10.188 -30.541 1.00 76.19 216 GLU A O 1
ATOM 1751 N N . LEU A 1 217 ? -2.687 9.518 -28.504 1.00 69.88 217 LEU A N 1
ATOM 1752 C CA . LEU A 1 217 ? -2.556 8.090 -28.831 1.00 69.88 217 LEU A CA 1
ATOM 1753 C C . LEU A 1 217 ? -3.582 7.616 -29.868 1.00 69.88 217 LEU A C 1
ATOM 1755 O O . LEU A 1 217 ? -3.276 6.716 -30.651 1.00 69.88 217 LEU A O 1
ATOM 1759 N N . GLN A 1 218 ? -4.795 8.173 -29.860 1.00 62.94 218 GLN A N 1
ATOM 1760 C CA . GLN A 1 218 ? -5.817 7.845 -30.850 1.00 62.94 218 GLN A CA 1
ATOM 1761 C C . GLN A 1 218 ? -5.421 8.337 -32.249 1.00 62.94 218 GLN A C 1
ATOM 1763 O O . GLN A 1 218 ? -5.675 7.631 -33.218 1.00 62.94 218 GLN A O 1
ATOM 1768 N N . GLU A 1 219 ? -4.746 9.482 -32.350 1.00 58.44 219 GLU A N 1
ATOM 1769 C CA . GLU A 1 219 ? -4.219 10.019 -33.612 1.00 58.44 219 GLU A CA 1
ATOM 1770 C C . GLU A 1 219 ? -3.131 9.105 -34.218 1.00 58.44 219 GLU A C 1
ATOM 1772 O O . GLU A 1 219 ? -3.066 8.932 -35.430 1.00 58.44 219 GLU A O 1
ATOM 1777 N N . PHE A 1 220 ? -2.351 8.409 -33.378 1.00 54.53 220 PHE A N 1
ATOM 1778 C CA . PHE A 1 220 ? -1.387 7.377 -33.801 1.00 54.53 220 PHE A CA 1
ATOM 1779 C C . PHE A 1 220 ? -2.016 6.039 -34.231 1.00 54.53 220 PHE A C 1
ATOM 1781 O O . PHE A 1 220 ? -1.338 5.212 -34.841 1.00 54.53 220 PHE A O 1
ATOM 1788 N N . TYR A 1 221 ? -3.279 5.796 -33.875 1.00 55.03 221 TYR A N 1
ATOM 1789 C CA . TYR A 1 221 ? -4.040 4.589 -34.223 1.00 55.03 221 TYR A CA 1
ATOM 1790 C C . TYR A 1 221 ? -5.122 4.869 -35.272 1.00 55.03 221 TYR A C 1
ATOM 1792 O O . TYR A 1 221 ? -6.003 4.031 -35.484 1.00 55.03 221 TYR A O 1
ATOM 1800 N N . ASP A 1 222 ? -5.068 6.037 -35.913 1.00 54.31 222 ASP A N 1
ATOM 1801 C CA . ASP A 1 222 ? -5.934 6.359 -37.034 1.00 54.31 222 ASP A CA 1
ATOM 1802 C C . ASP A 1 222 ? -5.503 5.493 -38.233 1.00 54.31 222 ASP A C 1
ATOM 1804 O O . ASP A 1 222 ? -4.357 5.613 -38.677 1.00 54.31 222 ASP A O 1
ATOM 1808 N N . PRO A 1 223 ? -6.348 4.577 -38.750 1.00 57.28 223 PRO A N 1
ATOM 1809 C CA . PRO A 1 223 ? -5.976 3.702 -39.865 1.00 57.28 223 PRO A CA 1
ATOM 1810 C C . PRO A 1 223 ? -5.515 4.477 -41.111 1.00 57.28 223 PRO A C 1
ATOM 1812 O O . PRO A 1 223 ? -4.764 3.926 -41.912 1.00 57.28 223 PRO A O 1
ATOM 1815 N N . ASP A 1 224 ? -5.884 5.755 -41.222 1.00 58.91 224 ASP A N 1
ATOM 1816 C CA . ASP A 1 224 ? -5.502 6.651 -42.314 1.00 58.91 224 ASP A CA 1
ATOM 1817 C C . ASP A 1 224 ? -4.047 7.178 -42.212 1.00 58.91 224 ASP A C 1
ATOM 1819 O O . ASP A 1 224 ? -3.536 7.737 -43.181 1.00 58.91 224 ASP A O 1
ATOM 1823 N N . THR A 1 225 ? -3.342 6.990 -41.083 1.00 55.81 225 THR A N 1
ATOM 1824 C CA . THR A 1 225 ? -1.920 7.383 -40.919 1.00 55.81 225 THR A CA 1
ATOM 1825 C C . THR A 1 225 ? -0.923 6.221 -41.023 1.00 55.81 225 THR A C 1
ATOM 1827 O O . THR A 1 225 ? 0.286 6.454 -41.050 1.00 55.81 225 THR A O 1
ATOM 1830 N N . VAL A 1 226 ? -1.398 4.972 -41.129 1.00 55.12 226 VAL A N 1
ATOM 1831 C CA . VAL A 1 226 ? -0.554 3.757 -41.217 1.00 55.12 226 VAL A CA 1
ATOM 1832 C C . VAL A 1 226 ? -0.290 3.329 -42.675 1.00 55.12 226 VAL A C 1
ATOM 1834 O O . VAL A 1 226 ? 0.491 2.412 -42.925 1.00 55.12 226 VAL A O 1
ATOM 1837 N N . GLU A 1 227 ? -0.881 4.015 -43.657 1.00 49.19 227 GLU A N 1
ATOM 1838 C CA . GLU A 1 227 ? -0.575 3.838 -45.084 1.00 49.19 227 GLU A CA 1
ATOM 1839 C C . GLU A 1 227 ? 0.531 4.803 -45.554 1.00 49.19 227 GLU A C 1
ATOM 1841 O O . GLU A 1 227 ? 0.274 5.758 -46.287 1.00 49.19 227 GLU A O 1
ATOM 1846 N N . LEU A 1 228 ? 1.779 4.557 -45.141 1.00 45.56 228 LEU A N 1
ATOM 1847 C CA . LEU A 1 228 ? 2.979 5.100 -45.801 1.00 45.56 228 LEU A CA 1
ATOM 1848 C C . LEU A 1 228 ? 4.151 4.115 -45.765 1.00 45.56 228 LEU A C 1
ATOM 1850 O O . LEU A 1 228 ? 4.555 3.699 -44.656 1.00 45.56 228 LEU A O 1
#